Protein AF-A0AAW0LSA7-F1 (afdb_monomer_lite)

Organism: Quercus suber (NCBI:txid58331)

Structure (mmCIF, N/CA/C/O backbone):
data_AF-A0AAW0LSA7-F1
#
_entry.id   AF-A0AAW0LSA7-F1
#
loop_
_atom_site.group_PDB
_atom_site.id
_atom_site.type_symbol
_atom_site.label_atom_id
_atom_site.label_alt_id
_atom_site.label_comp_id
_atom_site.label_asym_id
_atom_site.label_entity_id
_atom_site.label_seq_id
_atom_site.pdbx_PDB_ins_code
_atom_site.Cartn_x
_atom_site.Cartn_y
_atom_site.Cartn_z
_atom_site.occupancy
_atom_site.B_iso_or_equiv
_atom_site.auth_seq_id
_atom_site.auth_comp_id
_atom_site.auth_asym_id
_atom_site.auth_atom_id
_atom_site.pdbx_PDB_model_num
ATOM 1 N N . MET A 1 1 ? 40.808 -27.060 -1.953 1.00 34.00 1 MET A N 1
ATOM 2 C CA . MET A 1 1 ? 40.322 -26.063 -2.932 1.00 34.00 1 MET A CA 1
ATOM 3 C C . MET A 1 1 ? 38.832 -25.836 -2.669 1.00 34.00 1 MET A C 1
ATOM 5 O O . MET A 1 1 ? 38.002 -26.561 -3.196 1.00 34.00 1 MET A O 1
ATOM 9 N N . LEU A 1 2 ? 38.491 -24.936 -1.737 1.00 33.25 2 LEU A N 1
ATOM 10 C CA . LEU A 1 2 ? 37.099 -24.667 -1.346 1.00 33.25 2 LEU A CA 1
ATOM 11 C C . LEU A 1 2 ? 36.416 -23.850 -2.451 1.00 33.25 2 LEU A C 1
ATOM 13 O O . LEU A 1 2 ? 36.773 -22.696 -2.687 1.00 33.25 2 LEU A O 1
ATOM 17 N N . HIS A 1 3 ? 35.471 -24.474 -3.156 1.00 39.16 3 HIS A N 1
ATOM 18 C CA . HIS A 1 3 ? 34.702 -23.843 -4.223 1.00 39.16 3 HIS A CA 1
ATOM 19 C C . HIS A 1 3 ? 33.765 -22.774 -3.645 1.00 39.16 3 HIS A C 1
ATOM 21 O O . HIS A 1 3 ? 32.940 -23.017 -2.766 1.00 39.16 3 HIS A O 1
ATOM 27 N N . VAL A 1 4 ? 33.930 -21.560 -4.154 1.00 44.94 4 VAL A N 1
ATOM 28 C CA . VAL A 1 4 ? 33.250 -20.335 -3.750 1.00 44.94 4 VAL A CA 1
ATOM 29 C C . VAL A 1 4 ? 31.800 -20.346 -4.258 1.00 44.94 4 VAL A C 1
ATOM 31 O O . VAL A 1 4 ? 31.516 -19.865 -5.349 1.00 44.94 4 VAL A O 1
ATOM 34 N N . ALA A 1 5 ? 30.856 -20.862 -3.469 1.00 45.22 5 ALA A N 1
ATOM 35 C CA . ALA A 1 5 ? 29.423 -20.865 -3.811 1.00 45.22 5 ALA A CA 1
ATOM 36 C C . ALA A 1 5 ? 28.685 -19.538 -3.496 1.00 45.22 5 ALA A C 1
ATOM 38 O O . ALA A 1 5 ? 27.466 -19.448 -3.633 1.00 45.22 5 ALA A O 1
ATOM 39 N N . GLY A 1 6 ? 29.410 -18.495 -3.069 1.00 48.34 6 GLY A N 1
ATOM 40 C CA . GLY A 1 6 ? 28.818 -17.248 -2.562 1.00 48.34 6 GLY A CA 1
ATOM 41 C C . GLY A 1 6 ? 29.010 -15.987 -3.412 1.00 48.34 6 GLY A C 1
ATOM 42 O O . GLY A 1 6 ? 28.403 -14.972 -3.091 1.00 48.34 6 GLY A O 1
ATOM 43 N N . ARG A 1 7 ? 29.837 -15.991 -4.471 1.00 52.41 7 ARG A N 1
ATOM 44 C CA . ARG A 1 7 ? 30.261 -14.729 -5.129 1.00 52.41 7 ARG A CA 1
ATOM 45 C C . ARG A 1 7 ? 29.362 -14.213 -6.260 1.00 52.41 7 ARG A C 1
ATOM 47 O O . ARG A 1 7 ? 29.505 -13.053 -6.623 1.00 52.41 7 ARG A O 1
ATOM 54 N N . ASN A 1 8 ? 28.415 -15.010 -6.768 1.00 52.88 8 ASN A N 1
ATOM 55 C CA . ASN A 1 8 ? 27.689 -14.674 -8.007 1.00 52.88 8 ASN A CA 1
ATOM 56 C C . ASN A 1 8 ? 26.152 -14.643 -7.858 1.00 52.88 8 ASN A C 1
ATOM 58 O O . ASN A 1 8 ? 25.434 -14.655 -8.862 1.00 52.88 8 ASN A O 1
ATOM 62 N N . TRP A 1 9 ? 25.617 -14.643 -6.631 1.00 53.56 9 TRP A N 1
ATOM 63 C CA . TRP A 1 9 ? 24.166 -14.567 -6.428 1.00 53.56 9 TRP A CA 1
ATOM 64 C C . TRP A 1 9 ? 23.642 -13.207 -6.888 1.00 53.56 9 TRP A C 1
ATOM 66 O O . TRP A 1 9 ? 24.053 -12.163 -6.385 1.00 53.56 9 TRP A O 1
ATOM 76 N N . GLY A 1 10 ? 22.732 -13.242 -7.860 1.00 62.75 10 GLY A N 1
ATOM 77 C CA . GLY A 1 10 ? 22.080 -12.058 -8.402 1.00 62.75 10 GLY A CA 1
ATOM 78 C C . GLY A 1 10 ? 22.758 -11.432 -9.616 1.00 62.75 10 GLY A C 1
ATOM 79 O O . GLY A 1 10 ? 22.215 -10.458 -10.101 1.00 62.75 10 GLY A O 1
ATOM 80 N N . GLN A 1 11 ? 23.875 -11.936 -10.152 1.00 68.00 11 GLN A N 1
ATOM 81 C CA . GLN A 1 11 ? 24.412 -11.415 -11.422 1.00 68.00 11 GLN A CA 1
ATOM 82 C C . GLN A 1 11 ? 23.572 -11.865 -12.628 1.00 68.00 11 GLN A C 1
ATOM 84 O O . GLN A 1 11 ? 23.087 -12.996 -12.654 1.00 68.00 11 GLN A O 1
ATOM 89 N N . VAL A 1 12 ? 23.460 -11.013 -13.654 1.00 66.56 12 VAL A N 1
ATOM 90 C CA . VAL A 1 12 ? 22.678 -11.307 -14.877 1.00 66.56 12 VAL A CA 1
ATOM 91 C C . VAL A 1 12 ? 23.109 -12.582 -15.594 1.00 66.56 12 VAL A C 1
ATOM 93 O O . VAL A 1 12 ? 22.274 -13.297 -16.141 1.00 66.56 12 VAL A O 1
ATOM 96 N N . ASN A 1 13 ? 24.395 -12.921 -15.531 1.00 67.19 13 ASN A N 1
ATOM 97 C CA . ASN A 1 13 ? 24.949 -14.093 -16.211 1.00 67.19 13 ASN A CA 1
ATOM 98 C C . ASN A 1 13 ? 24.536 -15.433 -15.567 1.00 67.19 13 ASN A C 1
ATOM 100 O O . ASN A 1 13 ? 24.912 -16.487 -16.067 1.00 67.19 13 ASN A O 1
ATOM 104 N N . ASN A 1 14 ? 23.783 -15.400 -14.461 1.00 73.00 14 ASN A N 1
ATOM 105 C CA . ASN A 1 14 ? 23.410 -16.569 -13.662 1.00 73.00 14 ASN A CA 1
ATOM 106 C C . ASN A 1 14 ? 21.907 -16.909 -13.715 1.00 73.00 14 ASN A C 1
ATOM 108 O O . ASN A 1 14 ? 21.424 -17.700 -12.899 1.00 73.00 14 ASN A O 1
ATOM 112 N N . PHE A 1 15 ? 21.136 -16.324 -14.638 1.00 78.00 15 PHE A N 1
ATOM 113 C CA . PHE A 1 15 ? 19.725 -16.684 -14.787 1.00 78.00 15 PHE A CA 1
ATOM 114 C C . PHE A 1 15 ? 19.554 -18.046 -15.468 1.00 78.00 15 PHE A C 1
ATOM 116 O O . PHE A 1 15 ? 20.181 -18.335 -16.481 1.00 78.00 15 PHE A O 1
ATOM 123 N N . ARG A 1 16 ? 18.639 -18.871 -14.937 1.00 83.62 16 ARG A N 1
ATOM 124 C CA . ARG A 1 16 ? 18.252 -20.155 -15.555 1.00 83.62 16 ARG A CA 1
ATOM 125 C C . ARG A 1 16 ? 17.525 -19.984 -16.896 1.00 83.62 16 ARG A C 1
ATOM 127 O O . ARG A 1 16 ? 17.459 -20.931 -17.668 1.00 83.62 16 ARG A O 1
ATOM 134 N N . TYR A 1 17 ? 16.969 -18.799 -17.148 1.00 86.69 17 TYR A N 1
ATOM 135 C CA . TYR A 1 17 ? 16.177 -18.469 -18.331 1.00 86.69 17 TYR A CA 1
ATOM 136 C C . TYR A 1 17 ? 16.599 -17.115 -18.903 1.00 86.69 17 TYR A C 1
ATOM 138 O O . TYR A 1 17 ? 17.179 -16.286 -18.201 1.00 86.69 17 TYR A O 1
ATOM 146 N N . ASN A 1 18 ? 16.234 -16.865 -20.162 1.00 84.75 18 ASN A N 1
ATOM 147 C CA . ASN A 1 18 ? 16.360 -15.550 -20.784 1.00 84.75 18 ASN A CA 1
ATOM 148 C C . ASN A 1 18 ? 15.251 -14.611 -20.272 1.00 84.75 18 ASN A C 1
ATOM 150 O O . ASN A 1 18 ? 14.213 -14.434 -20.912 1.00 84.75 18 ASN A O 1
ATOM 154 N N . CYS A 1 19 ? 15.442 -14.073 -19.068 1.00 85.69 19 CYS A N 1
ATOM 155 C CA . CYS A 1 19 ? 14.479 -13.199 -18.408 1.00 85.69 19 CYS A CA 1
ATOM 156 C C . CYS A 1 19 ? 14.533 -11.772 -18.971 1.00 85.69 19 CYS A C 1
ATOM 158 O O . CYS A 1 19 ? 15.602 -11.167 -19.044 1.00 85.69 19 CYS A O 1
ATOM 160 N N . ARG A 1 20 ? 13.363 -11.199 -19.276 1.00 89.88 20 ARG A N 1
ATOM 161 C CA . ARG A 1 20 ? 13.197 -9.756 -19.506 1.00 89.88 20 ARG A CA 1
ATOM 162 C C . ARG A 1 20 ? 12.486 -9.142 -18.312 1.00 89.88 20 ARG A C 1
ATOM 164 O O . ARG A 1 20 ? 11.394 -9.580 -17.960 1.00 89.88 20 ARG A O 1
ATOM 171 N N . PHE A 1 21 ? 13.099 -8.139 -17.695 1.00 91.62 21 PHE A N 1
ATOM 172 C CA . PHE A 1 21 ? 12.528 -7.472 -16.530 1.00 91.62 21 PHE A CA 1
ATOM 173 C C . PHE A 1 21 ? 11.851 -6.179 -16.957 1.00 91.62 21 PHE A C 1
ATOM 175 O O . PHE A 1 21 ? 12.471 -5.332 -17.597 1.00 91.62 21 PHE A O 1
ATOM 182 N N . ILE A 1 22 ? 10.585 -6.029 -16.582 1.00 94.31 22 ILE A N 1
ATOM 183 C CA . ILE A 1 22 ? 9.821 -4.797 -16.762 1.00 94.31 22 ILE A CA 1
ATOM 184 C C . ILE A 1 22 ? 9.507 -4.262 -15.367 1.00 94.31 22 ILE A C 1
ATOM 186 O O . ILE A 1 22 ? 8.951 -4.980 -14.536 1.00 94.31 22 ILE A O 1
ATOM 190 N N . CYS A 1 23 ? 9.889 -3.018 -15.098 1.00 94.25 23 CYS A N 1
ATOM 191 C CA . CYS A 1 23 ? 9.564 -2.305 -13.871 1.00 94.25 23 CYS A CA 1
ATOM 192 C C . CYS A 1 23 ? 8.550 -1.211 -14.191 1.00 94.25 23 CYS A C 1
ATOM 194 O O . CYS A 1 23 ? 8.872 -0.241 -14.872 1.00 94.25 23 CYS A O 1
ATOM 196 N N . VAL A 1 24 ? 7.334 -1.358 -13.672 1.00 94.50 24 VAL A N 1
ATOM 197 C CA . VAL A 1 24 ? 6.344 -0.279 -13.684 1.00 94.50 24 VAL A CA 1
ATOM 198 C C . VAL A 1 24 ? 6.731 0.703 -12.586 1.00 94.50 24 VAL A C 1
ATOM 200 O O . VAL A 1 24 ? 6.737 0.344 -11.408 1.00 94.50 24 VAL A O 1
ATOM 203 N N . ASP A 1 25 ? 7.124 1.909 -12.976 1.00 94.31 25 ASP A N 1
ATOM 204 C CA . ASP A 1 25 ? 7.606 2.945 -12.072 1.00 94.31 25 ASP A CA 1
ATOM 205 C C . ASP A 1 25 ? 6.694 4.168 -12.091 1.00 94.31 25 ASP A C 1
ATOM 207 O O . ASP A 1 25 ? 5.950 4.391 -13.037 1.00 94.31 25 ASP A O 1
ATOM 211 N N . ALA A 1 26 ? 6.745 4.958 -11.025 1.00 94.69 26 ALA A N 1
ATOM 212 C CA . ALA A 1 26 ? 6.049 6.231 -10.956 1.00 94.69 26 ALA A CA 1
ATOM 213 C C . ALA A 1 26 ? 6.811 7.230 -10.083 1.00 94.69 26 ALA A C 1
ATOM 215 O O . ALA A 1 26 ? 7.700 6.879 -9.284 1.00 94.69 26 ALA A O 1
ATOM 216 N N . SER A 1 27 ? 6.448 8.503 -10.226 1.00 95.62 27 SER A N 1
ATOM 217 C CA . SER A 1 27 ? 7.003 9.573 -9.407 1.00 95.62 27 SER A CA 1
ATOM 218 C C . SER A 1 27 ? 6.677 9.360 -7.921 1.00 95.62 27 SER A C 1
ATOM 220 O O . SER A 1 27 ? 5.593 8.915 -7.535 1.00 95.62 27 SER A O 1
ATOM 222 N N . LEU A 1 28 ? 7.644 9.674 -7.051 1.00 94.81 28 LEU A N 1
ATOM 223 C CA . LEU A 1 28 ? 7.470 9.523 -5.602 1.00 94.81 28 LEU A CA 1
ATOM 224 C C . LEU A 1 28 ? 6.297 10.343 -5.032 1.00 94.81 28 LEU A C 1
ATOM 226 O O . LEU A 1 28 ? 5.618 9.808 -4.157 1.00 94.81 28 LEU A O 1
ATOM 230 N N . PRO A 1 29 ? 6.023 11.584 -5.487 1.00 95.38 29 PRO A N 1
ATOM 231 C CA . PRO A 1 29 ? 4.859 12.336 -5.019 1.00 95.38 29 PRO A CA 1
ATOM 232 C C . PRO A 1 29 ? 3.531 11.632 -5.326 1.00 95.38 29 PRO A C 1
ATOM 234 O O . PRO A 1 29 ? 2.689 11.519 -4.436 1.00 95.38 29 PRO A O 1
ATOM 237 N N . VAL A 1 30 ? 3.375 11.088 -6.541 1.00 94.50 30 VAL A N 1
ATOM 238 C CA . VAL A 1 30 ? 2.162 10.356 -6.942 1.00 94.50 30 VAL A CA 1
ATOM 239 C C . VAL A 1 30 ? 2.008 9.070 -6.134 1.00 94.50 30 VAL A C 1
ATOM 241 O O . VAL A 1 30 ? 0.936 8.804 -5.596 1.00 94.50 30 VAL A O 1
ATOM 244 N N . LEU A 1 31 ? 3.091 8.308 -5.947 1.00 92.62 31 LEU A N 1
ATOM 245 C CA . LEU A 1 31 ? 3.067 7.105 -5.109 1.00 92.62 31 LEU A CA 1
ATOM 246 C C . LEU A 1 31 ? 2.752 7.414 -3.641 1.00 92.62 31 LEU A C 1
ATOM 248 O O . LEU A 1 31 ? 2.038 6.652 -2.995 1.00 92.62 31 LEU A O 1
ATOM 252 N N . ASP A 1 32 ? 3.265 8.518 -3.096 1.00 94.25 32 ASP A N 1
ATOM 253 C CA . ASP A 1 32 ? 2.989 8.917 -1.715 1.00 94.25 32 ASP A CA 1
ATOM 254 C C . ASP A 1 32 ? 1.516 9.273 -1.501 1.00 94.25 32 ASP A C 1
ATOM 256 O O . ASP A 1 32 ? 0.959 8.928 -0.456 1.00 94.25 32 ASP A O 1
ATOM 260 N N . GLN A 1 33 ? 0.891 9.952 -2.465 1.00 93.06 33 GLN A N 1
ATOM 261 C CA . GLN A 1 33 ? -0.539 10.252 -2.429 1.00 93.06 33 GLN A CA 1
ATOM 262 C C . GLN A 1 33 ? -1.373 8.979 -2.586 1.00 93.06 33 GLN A C 1
ATOM 264 O O . GLN A 1 33 ? -2.253 8.724 -1.763 1.00 93.06 33 GLN A O 1
ATOM 269 N N . TYR A 1 34 ? -1.034 8.145 -3.568 1.00 91.69 34 TYR A N 1
ATOM 270 C CA . TYR A 1 34 ? -1.722 6.884 -3.823 1.00 91.69 34 TYR A CA 1
ATOM 271 C C . TYR A 1 34 ? -1.666 5.938 -2.618 1.00 91.69 34 TYR A C 1
ATOM 273 O O . TYR A 1 34 ? -2.673 5.348 -2.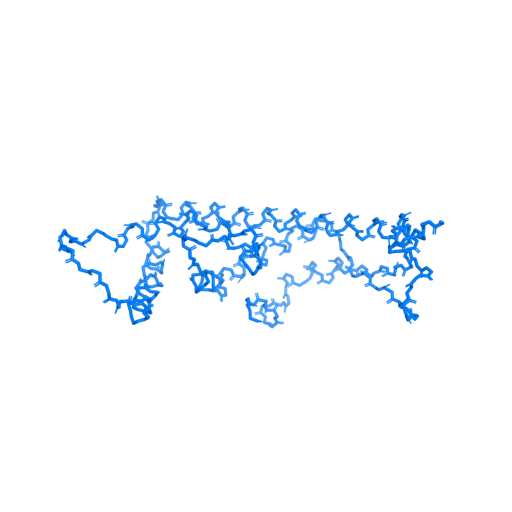247 1.00 91.69 34 TYR A O 1
ATOM 281 N N . VAL A 1 35 ? -0.516 5.822 -1.943 1.00 90.81 35 VAL A N 1
ATOM 282 C CA . VAL A 1 35 ? -0.384 4.991 -0.733 1.00 90.81 35 VAL A CA 1
ATOM 283 C C . VAL A 1 35 ? -1.311 5.465 0.383 1.00 90.81 35 VAL A C 1
ATOM 285 O O . VAL A 1 35 ? -1.897 4.629 1.065 1.00 90.81 35 VAL A O 1
ATOM 288 N N . LYS A 1 36 ? -1.451 6.782 0.587 1.00 90.69 36 LYS A N 1
ATOM 289 C CA . LYS A 1 36 ? -2.367 7.315 1.608 1.00 90.69 36 LYS A CA 1
ATOM 290 C C . LYS A 1 36 ? -3.805 6.918 1.294 1.00 90.69 36 LYS A C 1
ATOM 292 O O . LYS A 1 36 ? -4.435 6.290 2.136 1.00 90.69 36 LYS A O 1
ATOM 297 N N . GLN A 1 37 ? -4.253 7.225 0.076 1.00 90.00 37 GLN A N 1
ATOM 298 C CA . GLN A 1 37 ? -5.606 6.923 -0.391 1.00 90.00 37 GLN A CA 1
ATOM 299 C C . GLN A 1 37 ? -5.891 5.428 -0.317 1.00 90.00 37 GLN A C 1
ATOM 301 O O . GLN A 1 37 ? -6.884 5.032 0.271 1.00 90.00 37 GLN A O 1
ATOM 306 N N . ARG A 1 38 ? -4.982 4.588 -0.824 1.00 89.19 38 ARG A N 1
ATOM 307 C CA . ARG A 1 38 ? -5.143 3.132 -0.811 1.00 89.19 38 ARG A CA 1
ATOM 308 C C . ARG A 1 38 ? -5.278 2.579 0.602 1.00 89.19 38 ARG A C 1
ATOM 310 O O . ARG A 1 38 ? -6.058 1.660 0.803 1.00 89.19 38 ARG A O 1
ATOM 317 N N . VAL A 1 39 ? -4.533 3.115 1.566 1.00 88.31 39 VAL A N 1
ATOM 318 C CA . VAL A 1 39 ? -4.677 2.717 2.970 1.00 88.31 39 VAL A CA 1
ATOM 319 C C . VAL A 1 39 ? -6.051 3.104 3.513 1.00 88.31 39 VAL A C 1
ATOM 321 O O . VAL A 1 39 ? -6.684 2.261 4.133 1.00 88.31 39 VAL A O 1
ATOM 324 N N . ASP A 1 40 ? -6.521 4.326 3.266 1.00 89.44 40 ASP A N 1
ATOM 325 C CA . ASP A 1 40 ? -7.852 4.769 3.717 1.00 89.44 40 ASP A CA 1
ATOM 326 C C . ASP A 1 40 ? -8.952 3.872 3.142 1.00 89.44 40 ASP A C 1
ATOM 328 O O . ASP A 1 40 ? -9.716 3.244 3.870 1.00 89.44 40 ASP A O 1
ATOM 332 N N . CYS A 1 41 ? -8.893 3.675 1.833 1.00 87.44 41 CYS A N 1
ATOM 333 C CA . CYS A 1 41 ? -9.658 2.704 1.075 1.00 87.44 41 CYS A CA 1
ATOM 334 C C . CYS A 1 41 ? -9.614 1.281 1.677 1.00 87.44 41 CYS A C 1
ATOM 336 O O . CYS A 1 41 ? -10.633 0.598 1.719 1.00 87.44 41 CYS A O 1
ATOM 338 N N . MET A 1 42 ? -8.453 0.800 2.148 1.00 85.94 42 MET A N 1
ATOM 339 C CA . MET A 1 42 ? -8.327 -0.539 2.751 1.00 85.94 42 MET A CA 1
ATOM 340 C C . MET A 1 42 ? -9.039 -0.610 4.101 1.00 85.94 42 MET A C 1
ATOM 342 O O . MET A 1 42 ? -9.647 -1.630 4.417 1.00 85.94 42 MET A O 1
ATOM 346 N N . ILE A 1 43 ? -8.977 0.462 4.893 1.00 86.44 43 ILE A N 1
ATOM 347 C CA . ILE A 1 43 ? -9.696 0.557 6.166 1.00 86.44 43 ILE A CA 1
ATOM 348 C C . ILE A 1 43 ? -11.204 0.521 5.922 1.00 86.44 43 ILE A C 1
ATOM 350 O O . ILE A 1 43 ? -11.886 -0.290 6.542 1.00 86.44 43 ILE A O 1
ATOM 354 N N . GLU A 1 44 ? -11.698 1.318 4.973 1.00 83.50 44 GLU A N 1
ATOM 355 C CA . GLU A 1 44 ? -13.112 1.341 4.570 1.00 83.50 44 GLU A CA 1
ATOM 356 C C . GLU A 1 44 ? -13.590 -0.017 4.033 1.00 83.50 44 GLU A C 1
ATOM 358 O O . GLU A 1 44 ? -14.704 -0.444 4.323 1.00 83.50 44 GLU A O 1
ATOM 363 N N . ALA A 1 45 ? -12.729 -0.737 3.308 1.00 82.38 45 ALA A N 1
ATOM 364 C CA . ALA A 1 45 ? -13.014 -2.078 2.800 1.00 82.38 45 ALA A CA 1
ATOM 365 C C . ALA A 1 45 ? -12.981 -3.181 3.880 1.00 82.38 45 ALA A C 1
ATOM 367 O O . ALA A 1 45 ? -13.262 -4.340 3.574 1.00 82.38 45 ALA A O 1
ATOM 368 N N . GLY A 1 46 ? -12.654 -2.850 5.134 1.00 83.06 46 GLY A N 1
ATOM 369 C CA . GLY A 1 46 ? -12.705 -3.788 6.254 1.00 83.06 46 GLY A CA 1
ATOM 370 C C . GLY A 1 46 ? -11.376 -4.449 6.621 1.00 83.06 46 GLY A C 1
ATOM 371 O O . GLY A 1 46 ? -11.403 -5.488 7.278 1.00 83.06 46 GLY A O 1
ATOM 372 N N . LEU A 1 47 ? -10.224 -3.850 6.288 1.00 85.50 47 LEU A N 1
ATOM 373 C CA . LEU A 1 47 ? -8.897 -4.358 6.685 1.00 85.50 47 LEU A CA 1
ATOM 374 C C . LEU A 1 47 ? -8.805 -4.675 8.183 1.00 85.50 47 LEU A C 1
ATOM 376 O O . LEU A 1 47 ? -8.186 -5.665 8.566 1.00 85.50 47 LEU A O 1
ATOM 380 N N . LEU A 1 48 ? -9.420 -3.851 9.038 1.00 84.25 48 LEU A N 1
ATOM 381 C CA . LEU A 1 48 ? -9.422 -4.092 10.480 1.00 84.25 48 LEU A CA 1
ATOM 382 C C . LEU A 1 48 ? -9.973 -5.480 10.809 1.00 84.25 48 LEU A C 1
ATOM 384 O O . LEU A 1 48 ? -9.356 -6.189 11.596 1.00 84.25 48 LEU A O 1
ATOM 388 N N . ASN A 1 49 ? -11.062 -5.903 10.159 1.00 82.00 49 ASN A N 1
ATOM 389 C CA . ASN A 1 49 ? -11.666 -7.216 10.385 1.00 82.00 49 ASN A CA 1
ATOM 390 C C . ASN A 1 49 ? -10.674 -8.353 10.116 1.00 82.00 49 ASN A C 1
ATOM 392 O O . ASN A 1 49 ? -10.595 -9.286 10.908 1.00 82.00 49 ASN A O 1
ATOM 396 N N . GLU A 1 50 ? -9.891 -8.247 9.043 1.00 83.31 50 GLU A N 1
ATOM 397 C CA . GLU A 1 50 ? -8.866 -9.237 8.695 1.00 83.31 50 GLU A CA 1
ATOM 398 C C . GLU A 1 50 ? -7.729 -9.252 9.718 1.00 83.31 50 GLU A C 1
ATOM 400 O O . GLU A 1 50 ? -7.271 -10.315 10.139 1.00 83.31 50 GLU A O 1
ATOM 405 N N . VAL A 1 51 ? -7.295 -8.067 10.159 1.00 83.75 51 VAL A N 1
ATOM 406 C CA . VAL A 1 51 ? -6.263 -7.925 11.192 1.00 83.75 51 VAL A CA 1
ATOM 407 C C . VAL A 1 51 ? -6.732 -8.539 12.514 1.00 83.75 51 VAL A C 1
ATOM 409 O O . VAL A 1 51 ? -5.940 -9.210 13.177 1.00 83.75 51 VAL A O 1
ATOM 412 N N . PHE A 1 52 ? -8.008 -8.376 12.878 1.00 81.19 52 PHE A N 1
ATOM 413 C CA . PHE A 1 52 ? -8.603 -9.037 14.043 1.00 81.19 52 PHE A CA 1
ATOM 414 C C . PHE A 1 52 ? -8.569 -10.557 13.917 1.00 81.19 52 PHE A C 1
ATOM 416 O O . PHE A 1 52 ? -8.164 -11.229 14.863 1.00 81.19 52 PHE A O 1
ATOM 423 N N . ASP A 1 53 ? -8.9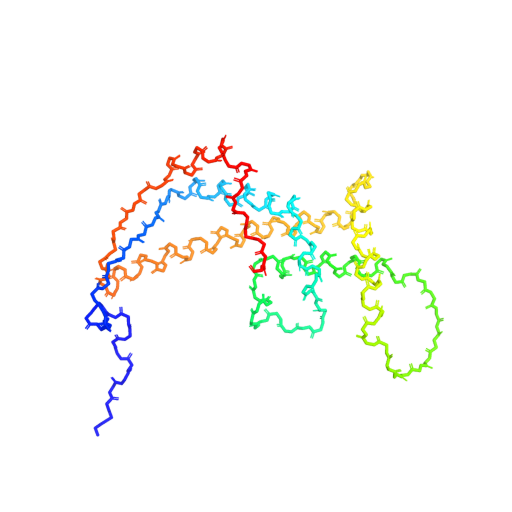38 -11.097 12.756 1.00 81.19 53 ASP A N 1
ATOM 424 C CA . ASP A 1 53 ? -9.010 -12.544 12.547 1.00 81.19 53 ASP A CA 1
ATOM 425 C C . ASP A 1 53 ? -7.626 -13.220 12.703 1.00 81.19 53 ASP A C 1
ATOM 427 O O . ASP A 1 53 ? -7.535 -14.370 13.139 1.00 81.19 53 ASP A O 1
ATOM 431 N N . ILE A 1 54 ? -6.530 -12.499 12.423 1.00 78.75 54 ILE A N 1
ATOM 432 C CA . ILE A 1 54 ? -5.152 -12.990 12.617 1.00 78.75 54 ILE A CA 1
ATOM 433 C C . ILE A 1 54 ? -4.521 -12.580 13.956 1.00 78.75 54 ILE A C 1
ATOM 435 O O . ILE A 1 54 ? -3.445 -13.091 14.310 1.00 78.75 54 ILE A O 1
ATOM 439 N N . TYR A 1 55 ? -5.133 -11.660 14.703 1.00 81.62 55 TYR A N 1
ATOM 440 C CA . TYR A 1 55 ? -4.540 -11.109 15.915 1.00 81.62 55 TYR A CA 1
ATOM 441 C C . TYR A 1 55 ? -4.400 -12.173 17.003 1.00 81.62 55 TYR A C 1
ATOM 443 O O . TYR A 1 55 ? -5.304 -12.945 17.305 1.00 81.62 55 TYR A O 1
ATOM 451 N N . ASN A 1 56 ? -3.217 -12.217 17.605 1.00 80.06 56 ASN A N 1
ATOM 452 C CA . ASN A 1 56 ? -2.956 -13.022 18.789 1.00 80.06 56 ASN A CA 1
ATOM 453 C C . ASN A 1 56 ? -1.971 -12.250 19.679 1.00 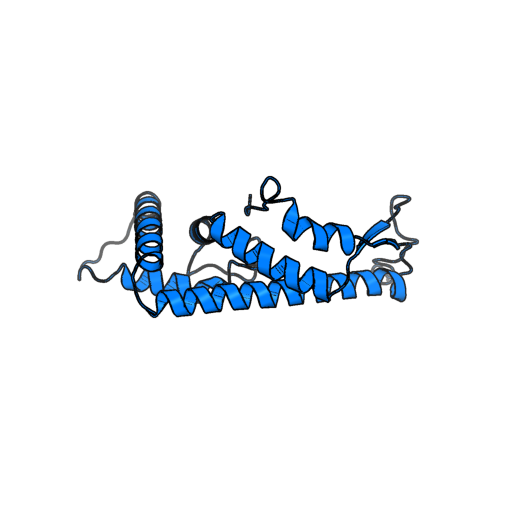80.06 56 ASN A C 1
ATOM 455 O O . ASN A 1 56 ? -0.865 -11.955 19.211 1.00 80.06 56 ASN A O 1
ATOM 459 N N . PRO A 1 57 ? -2.338 -11.916 20.929 1.00 77.44 57 PRO A N 1
ATOM 460 C CA . PRO A 1 57 ? -1.496 -11.118 21.819 1.00 77.44 57 PRO A CA 1
ATOM 461 C C . PRO A 1 57 ? -0.195 -11.829 22.223 1.00 77.44 57 PRO A C 1
ATOM 463 O O . PRO A 1 57 ? 0.785 -11.165 22.542 1.00 77.44 57 PRO A O 1
ATOM 466 N N . ASN A 1 58 ? -0.156 -13.164 22.155 1.00 78.12 58 ASN A N 1
ATOM 467 C CA . ASN A 1 58 ? 0.989 -13.986 22.561 1.00 78.12 58 ASN A CA 1
ATOM 468 C C . ASN A 1 58 ? 1.818 -14.498 21.370 1.00 78.12 58 ASN A C 1
ATOM 470 O O . ASN A 1 58 ? 2.663 -15.378 21.534 1.00 78.12 58 ASN A O 1
ATOM 474 N N . ALA A 1 59 ? 1.557 -14.012 20.153 1.00 78.81 59 ALA A N 1
ATOM 475 C CA . ALA A 1 59 ? 2.247 -14.488 18.961 1.00 78.81 59 ALA A CA 1
ATOM 476 C C . ALA A 1 59 ? 3.536 -13.713 18.656 1.00 78.81 59 ALA A C 1
ATOM 478 O O . ALA A 1 59 ? 3.652 -12.517 18.908 1.00 78.81 59 ALA A O 1
ATOM 479 N N . ASP A 1 60 ? 4.487 -14.395 18.018 1.00 80.31 60 ASP A N 1
ATOM 480 C CA . ASP A 1 60 ? 5.702 -13.774 17.498 1.00 80.31 60 ASP A CA 1
ATOM 481 C C . ASP A 1 60 ? 5.417 -13.056 16.166 1.00 80.31 60 ASP A C 1
ATOM 483 O O . ASP A 1 60 ? 5.267 -13.6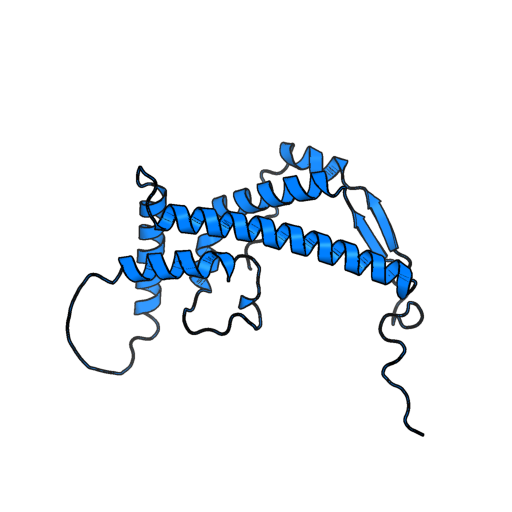78 15.110 1.00 80.31 60 ASP A O 1
ATOM 487 N N . TYR A 1 61 ? 5.372 -11.722 16.200 1.00 76.88 61 TYR A N 1
ATOM 488 C CA . TYR A 1 61 ? 5.164 -10.899 15.005 1.00 76.88 61 TYR A CA 1
ATOM 489 C C . TYR A 1 61 ? 6.419 -10.766 14.137 1.00 76.88 61 TYR A C 1
ATOM 491 O O . TYR A 1 61 ? 6.378 -10.107 13.097 1.00 76.88 61 TYR A O 1
ATOM 499 N N . THR A 1 62 ? 7.546 -11.380 14.510 1.00 80.31 62 THR A N 1
ATOM 500 C CA . THR A 1 62 ? 8.792 -11.396 13.728 1.00 80.31 62 THR A CA 1
ATOM 501 C C . THR A 1 62 ? 8.848 -12.483 12.668 1.00 80.31 62 THR A C 1
ATOM 503 O O . THR A 1 62 ? 9.859 -12.565 11.975 1.00 80.31 62 THR A O 1
ATOM 506 N N . ARG A 1 63 ? 7.791 -13.278 12.465 1.00 77.31 63 ARG A N 1
ATOM 507 C CA . ARG A 1 63 ? 7.796 -14.379 11.491 1.00 77.31 63 ARG A CA 1
ATOM 508 C C . ARG A 1 63 ? 6.489 -14.485 10.705 1.00 77.31 63 ARG A C 1
ATOM 510 O O . ARG A 1 63 ? 5.414 -14.167 11.206 1.00 77.31 63 ARG A O 1
ATOM 517 N N . GLY A 1 64 ? 6.601 -14.982 9.473 1.00 80.06 64 GLY A N 1
ATOM 518 C CA . GLY A 1 64 ? 5.464 -15.336 8.620 1.00 80.06 64 GLY A CA 1
ATOM 519 C C . GLY A 1 64 ? 4.515 -14.172 8.321 1.00 80.06 64 GLY A C 1
ATOM 520 O O . GLY A 1 64 ? 4.929 -13.014 8.260 1.00 80.06 64 GLY A O 1
ATOM 521 N N . LEU A 1 65 ? 3.227 -14.496 8.162 1.00 71.56 65 LEU A N 1
ATOM 522 C CA . LEU A 1 65 ? 2.158 -13.545 7.831 1.00 71.56 65 LEU A CA 1
ATOM 523 C C . LEU A 1 65 ? 2.031 -12.404 8.854 1.00 71.56 65 LEU A C 1
ATOM 525 O O . LEU A 1 65 ? 1.594 -11.317 8.515 1.00 71.56 65 LEU A O 1
ATOM 529 N N . ARG A 1 66 ? 2.488 -12.592 10.094 1.00 75.75 66 ARG A N 1
ATOM 530 C CA . ARG A 1 66 ? 2.425 -11.565 11.147 1.00 75.75 66 ARG A CA 1
ATOM 531 C C . ARG A 1 66 ? 3.424 -10.414 10.952 1.00 75.75 66 ARG A C 1
ATOM 533 O O . ARG A 1 66 ? 3.352 -9.414 11.661 1.00 75.75 66 ARG A O 1
ATOM 540 N N . GLN A 1 67 ? 4.347 -10.523 9.991 1.00 80.44 67 GLN A N 1
ATOM 541 C CA . GLN A 1 67 ? 5.232 -9.421 9.593 1.00 80.44 67 GLN A CA 1
ATOM 542 C C . GLN A 1 67 ? 4.566 -8.406 8.650 1.00 80.44 67 GLN A C 1
ATOM 544 O O . GLN A 1 67 ? 5.206 -7.410 8.301 1.00 80.44 67 GLN A O 1
ATOM 549 N N . VAL A 1 68 ? 3.331 -8.656 8.198 1.00 83.44 68 VAL A N 1
ATOM 550 C CA . VAL A 1 68 ? 2.642 -7.745 7.278 1.00 83.44 68 VAL A CA 1
ATOM 551 C C . VAL A 1 68 ? 2.448 -6.367 7.906 1.00 83.44 68 VAL A C 1
ATOM 553 O O . VAL A 1 68 ? 2.161 -6.222 9.097 1.00 83.44 68 VAL A O 1
ATOM 556 N N . ILE A 1 69 ? 2.613 -5.344 7.071 1.00 83.88 69 ILE A N 1
ATOM 557 C CA . ILE A 1 69 ? 2.250 -3.972 7.418 1.00 83.88 69 ILE A CA 1
ATOM 558 C C . ILE A 1 69 ? 0.733 -3.940 7.619 1.00 83.88 69 ILE A C 1
ATOM 560 O O . ILE A 1 69 ? -0.003 -4.433 6.771 1.00 83.88 69 ILE A O 1
ATOM 564 N N . GLY A 1 70 ? 0.288 -3.383 8.739 1.00 83.81 70 GLY A N 1
ATOM 565 C CA . GLY A 1 70 ? -1.105 -3.399 9.180 1.00 83.81 70 GLY A CA 1
ATOM 566 C C . GLY A 1 70 ? -1.396 -4.421 10.280 1.00 83.81 70 GLY A C 1
ATOM 567 O O . GLY A 1 70 ? -2.403 -4.292 10.952 1.00 83.81 70 GLY A O 1
ATOM 568 N N . ALA A 1 71 ? -0.522 -5.393 10.557 1.00 83.25 71 ALA A N 1
ATOM 569 C CA . ALA A 1 71 ? -0.703 -6.253 11.734 1.00 83.25 71 ALA A CA 1
ATOM 570 C C . ALA A 1 71 ? -0.104 -5.609 12.993 1.00 83.25 71 ALA A C 1
ATOM 572 O O . ALA A 1 71 ? -0.746 -5.512 14.036 1.00 83.25 71 ALA A O 1
ATOM 573 N N . ARG A 1 72 ? 1.140 -5.130 12.889 1.00 85.38 72 ARG A N 1
ATOM 574 C CA . ARG A 1 72 ? 1.876 -4.555 14.026 1.00 85.38 72 ARG A CA 1
ATOM 575 C C . ARG A 1 72 ? 1.414 -3.147 14.371 1.00 85.38 72 ARG A C 1
ATOM 577 O O . ARG A 1 72 ? 1.422 -2.751 15.528 1.00 85.38 72 ARG A O 1
ATOM 584 N N . GLU A 1 73 ? 1.030 -2.370 13.365 1.00 90.38 73 GLU A N 1
ATOM 585 C CA . GLU A 1 73 ? 0.649 -0.971 13.539 1.00 90.38 73 GLU A CA 1
ATOM 586 C C . GLU A 1 73 ? -0.599 -0.808 14.410 1.00 90.38 73 GLU A C 1
ATOM 588 O O . GLU A 1 73 ? -0.679 0.172 15.155 1.00 90.38 73 GLU A O 1
ATOM 593 N N . PHE A 1 74 ? -1.516 -1.777 14.354 1.00 88.62 74 PHE A N 1
ATOM 594 C CA . PHE A 1 74 ? -2.770 -1.771 15.104 1.00 88.62 74 PHE A CA 1
ATOM 595 C C . PHE A 1 74 ? -2.669 -2.457 16.465 1.00 88.62 74 PHE A C 1
ATOM 597 O O . PHE A 1 74 ? -3.611 -2.369 17.237 1.00 88.62 74 PHE A O 1
ATOM 604 N N . GLU A 1 75 ? -1.541 -3.075 16.824 1.00 86.81 75 GLU A N 1
ATOM 605 C CA . GLU A 1 75 ? -1.410 -3.855 18.062 1.00 86.81 75 GLU A CA 1
ATOM 606 C C . GLU A 1 75 ? -1.852 -3.087 19.319 1.00 86.81 75 GLU A C 1
ATOM 608 O O . GLU A 1 75 ? -2.559 -3.646 20.153 1.00 86.81 75 GLU A O 1
ATOM 613 N N . ASN A 1 76 ? -1.481 -1.808 19.442 1.00 87.38 76 ASN A N 1
ATOM 614 C CA . ASN A 1 76 ? -1.871 -0.983 20.590 1.00 87.38 76 ASN A CA 1
ATOM 615 C C . ASN A 1 76 ? -3.380 -0.721 20.628 1.00 87.38 76 ASN A C 1
ATOM 617 O O . ASN A 1 76 ? -3.986 -0.851 21.683 1.00 87.38 76 ASN A O 1
ATOM 621 N N . PHE A 1 77 ? -3.974 -0.390 19.477 1.00 87.69 77 PHE A N 1
ATOM 622 C CA . PHE A 1 77 ? -5.419 -0.192 19.347 1.00 87.69 77 PHE A CA 1
ATOM 623 C C . PHE A 1 77 ? -6.182 -1.471 19.702 1.00 87.69 77 PHE A C 1
ATOM 625 O O . PHE A 1 77 ? -7.148 -1.433 20.456 1.00 87.69 77 PHE A O 1
ATOM 632 N N . LEU A 1 78 ? -5.702 -2.613 19.201 1.00 84.31 78 LEU A N 1
ATOM 633 C CA . LEU A 1 78 ? -6.283 -3.917 19.489 1.00 84.31 78 LEU A CA 1
ATOM 634 C C . LEU A 1 78 ? -6.228 -4.191 20.993 1.00 84.31 78 LEU A C 1
ATOM 636 O O . LEU A 1 78 ? -7.270 -4.433 21.589 1.00 84.31 78 LEU A O 1
ATOM 640 N N . LYS A 1 79 ? -5.046 -4.097 21.618 1.00 83.62 79 LYS A N 1
ATOM 641 C CA . LYS A 1 79 ? -4.868 -4.325 23.065 1.00 83.62 79 LYS A CA 1
ATOM 642 C C . LYS A 1 79 ? -5.825 -3.492 23.911 1.00 83.62 79 LYS A C 1
ATOM 644 O O . LYS A 1 79 ? -6.414 -4.037 24.835 1.00 83.62 79 LYS A O 1
ATOM 649 N N . ASP A 1 80 ? -5.981 -2.216 23.581 1.00 80.69 80 ASP A N 1
ATOM 650 C CA . ASP A 1 80 ? -6.874 -1.301 24.292 1.00 80.69 80 ASP A CA 1
ATOM 651 C C . ASP A 1 80 ? -8.344 -1.740 24.166 1.00 80.69 80 ASP A C 1
ATOM 653 O O . ASP A 1 80 ? -9.022 -1.944 25.172 1.00 80.69 80 ASP A O 1
ATOM 657 N N . CYS A 1 81 ? -8.790 -2.069 22.946 1.00 71.81 81 CYS A N 1
ATOM 658 C CA . CYS A 1 81 ? -10.131 -2.617 22.707 1.00 71.81 81 CYS A CA 1
ATOM 659 C C . CYS A 1 81 ? -10.379 -3.951 23.441 1.00 71.81 81 CYS A C 1
ATOM 661 O O . CYS A 1 81 ? -11.499 -4.228 23.867 1.00 71.81 81 CYS A O 1
ATOM 663 N N . PHE A 1 82 ? -9.353 -4.800 23.588 1.00 68.81 82 PHE A N 1
ATOM 664 C CA . PHE A 1 82 ? -9.452 -6.065 24.332 1.00 68.81 82 PHE A CA 1
ATOM 665 C C . PHE A 1 82 ? -9.555 -5.857 25.852 1.00 68.81 82 PHE A C 1
ATOM 667 O O . PHE A 1 82 ? -10.119 -6.715 26.534 1.00 68.81 82 PHE A O 1
ATOM 674 N N . LEU A 1 83 ? -9.013 -4.760 26.390 1.00 66.00 83 LEU A N 1
ATOM 675 C CA . LEU A 1 83 ? -9.067 -4.449 27.821 1.00 66.00 83 LEU A CA 1
ATOM 676 C C . LEU A 1 83 ? -10.415 -3.840 28.224 1.00 66.00 83 LEU A C 1
ATOM 678 O O . LEU A 1 83 ? -10.949 -4.221 29.264 1.00 66.00 83 LEU A O 1
ATOM 682 N N . GLU A 1 84 ? -11.009 -2.986 27.386 1.00 55.31 84 GLU A N 1
ATOM 683 C CA . GLU A 1 84 ? -12.345 -2.416 27.638 1.00 55.31 84 GLU A CA 1
ATOM 684 C C . GLU A 1 84 ? -13.464 -3.478 27.634 1.00 55.31 84 GLU A C 1
ATOM 686 O O . GLU A 1 84 ? -14.479 -3.312 28.303 1.00 55.31 84 GLU A O 1
ATOM 691 N N . GLY A 1 85 ? -13.270 -4.614 26.953 1.00 53.25 85 GLY A N 1
ATOM 692 C CA . GLY A 1 85 ? -14.228 -5.728 26.926 1.00 53.25 85 GLY A CA 1
ATOM 693 C C . GLY A 1 85 ? -14.162 -6.702 28.113 1.00 53.25 85 GLY A C 1
ATOM 694 O O . GLY A 1 85 ? -14.884 -7.699 28.096 1.00 53.25 85 GLY A O 1
ATOM 695 N N . ARG A 1 86 ? -13.281 -6.481 29.103 1.00 50.06 86 ARG A N 1
ATOM 696 C CA . ARG A 1 86 ? -13.041 -7.405 30.236 1.00 50.06 86 ARG A CA 1
ATOM 697 C C . ARG A 1 86 ? -13.514 -6.878 31.594 1.00 50.06 86 ARG A C 1
ATOM 699 O O . ARG A 1 86 ? -13.218 -7.492 32.616 1.00 50.06 86 ARG A O 1
ATOM 706 N N . CYS A 1 87 ? -14.230 -5.762 31.626 1.00 39.31 87 CYS A N 1
ATOM 707 C CA . CYS A 1 87 ? -14.821 -5.237 32.853 1.00 39.31 87 CYS A CA 1
ATOM 708 C C . CYS A 1 87 ? -16.141 -5.953 33.172 1.00 39.31 87 CYS A C 1
ATOM 710 O O . CYS A 1 87 ? -17.159 -5.290 33.238 1.00 39.31 87 CYS A O 1
ATOM 712 N N . ASP A 1 88 ? -16.112 -7.280 33.328 1.00 43.81 88 ASP A N 1
ATOM 713 C CA . ASP A 1 88 ? -17.150 -8.052 34.018 1.00 43.81 88 ASP A CA 1
ATOM 714 C C . ASP A 1 88 ? -16.523 -9.323 34.635 1.00 43.81 88 ASP A C 1
ATOM 716 O O . ASP A 1 88 ? -15.984 -10.183 33.934 1.00 43.81 88 ASP A O 1
ATOM 720 N N . GLU A 1 89 ? -16.656 -9.390 35.962 1.00 48.53 89 GLU A N 1
ATOM 721 C CA . GLU A 1 89 ? -16.598 -10.536 36.882 1.00 48.53 89 GLU A CA 1
ATOM 722 C C . GLU A 1 89 ? -15.248 -11.114 37.370 1.00 48.53 89 GLU A C 1
ATOM 724 O O . GLU A 1 89 ? -14.343 -11.537 36.645 1.00 48.53 89 GLU A O 1
ATOM 729 N N . GLU A 1 90 ? -15.198 -11.153 38.700 1.00 51.53 90 GLU A N 1
ATOM 730 C CA . GLU A 1 90 ? -14.230 -11.733 39.617 1.00 51.53 90 GLU A CA 1
ATOM 731 C C . GLU A 1 90 ? -14.499 -13.246 39.794 1.00 51.53 90 GLU A C 1
ATOM 733 O O . GLU A 1 90 ? -15.637 -13.698 39.731 1.00 51.53 90 GLU A O 1
ATOM 738 N N . SER A 1 91 ? -13.446 -14.016 40.095 1.00 49.38 91 SER A N 1
ATOM 739 C CA . SER A 1 91 ? -13.446 -15.420 40.566 1.00 49.38 91 SER A CA 1
ATOM 740 C C . SER A 1 91 ? -13.966 -16.530 39.623 1.00 49.38 91 SER A C 1
ATOM 742 O O . SER A 1 91 ? -15.145 -16.654 39.332 1.00 49.38 91 SER A O 1
ATOM 744 N N . ASP A 1 92 ? -13.083 -17.426 39.178 1.00 34.53 92 ASP A N 1
ATOM 745 C CA . ASP A 1 92 ? -12.831 -18.715 39.847 1.00 34.53 92 ASP A CA 1
ATOM 746 C C . ASP A 1 92 ? -11.926 -19.595 38.962 1.00 34.53 92 ASP A C 1
ATOM 748 O O . ASP A 1 92 ? -11.998 -19.625 37.731 1.00 34.53 92 ASP A O 1
ATOM 752 N N . SER A 1 93 ? -11.008 -20.286 39.617 1.00 52.72 93 SER A N 1
ATOM 753 C CA . SER A 1 93 ? -10.103 -21.271 39.045 1.00 52.72 93 SER A CA 1
ATOM 754 C C . SER A 1 93 ? -10.863 -22.455 38.454 1.00 52.72 93 SER A C 1
ATOM 756 O O . SER A 1 93 ? -11.583 -23.114 39.188 1.00 52.72 93 SER A O 1
ATOM 758 N N . THR A 1 94 ? -10.649 -22.793 37.176 1.00 36.50 94 THR A N 1
ATOM 759 C CA . THR A 1 94 ? -10.589 -24.186 36.677 1.00 36.50 94 THR A CA 1
ATOM 760 C C . THR A 1 94 ? -10.023 -24.195 35.253 1.00 36.50 94 THR A C 1
ATOM 762 O O . THR A 1 94 ? -10.607 -23.657 34.311 1.00 36.50 94 THR A O 1
ATOM 765 N N . GLU A 1 95 ? -8.849 -24.807 35.107 1.00 42.72 95 GLU A N 1
ATOM 766 C CA . GLU A 1 95 ? -8.225 -25.143 33.831 1.00 42.72 95 GLU A CA 1
ATOM 767 C C . GLU A 1 95 ? -9.045 -26.182 33.051 1.00 42.72 95 GLU A C 1
ATOM 769 O O . GLU A 1 95 ? -9.616 -27.106 33.624 1.00 42.72 95 GLU A O 1
ATOM 774 N N . GLY A 1 96 ? -8.982 -26.099 31.719 1.00 40.44 96 GLY A N 1
ATOM 775 C CA . GLY A 1 96 ? -9.237 -27.245 30.845 1.00 40.44 96 GLY A CA 1
ATOM 776 C C . GLY A 1 96 ? -10.378 -27.047 29.852 1.00 40.44 96 GLY A C 1
ATOM 777 O O . GLY A 1 96 ? -11.547 -27.217 30.172 1.00 40.44 96 GLY A O 1
ATOM 778 N N . SER A 1 97 ? -10.011 -26.806 28.588 1.00 46.19 97 SER A N 1
ATOM 779 C CA . SER A 1 97 ? -10.853 -26.931 27.380 1.00 46.19 97 SER A CA 1
ATOM 780 C C . SER A 1 97 ? -11.883 -25.824 27.062 1.00 46.19 97 SER A C 1
ATOM 782 O O . SER A 1 97 ? -13.031 -26.091 26.726 1.00 46.19 97 SER A O 1
ATOM 784 N N . LEU A 1 98 ? -11.452 -24.557 27.002 1.00 38.91 98 LEU A N 1
ATOM 785 C CA . LEU A 1 98 ? -12.246 -23.445 26.433 1.00 38.91 98 LEU A CA 1
ATOM 786 C C . LEU A 1 98 ? -11.599 -22.837 25.172 1.00 38.91 98 LEU A C 1
ATOM 788 O O . LEU A 1 98 ? -11.462 -21.627 25.047 1.00 38.91 98 LEU A O 1
ATOM 792 N N . SER A 1 99 ? -11.149 -23.661 24.220 1.00 50.50 99 SER A N 1
ATOM 793 C CA . SER A 1 99 ? -10.172 -23.193 23.217 1.00 50.50 99 SER A CA 1
ATOM 794 C C . SER A 1 99 ? -10.711 -22.799 21.829 1.00 50.50 99 SER A C 1
ATOM 796 O O . SER A 1 99 ? -9.929 -22.280 21.041 1.00 50.50 99 SER A O 1
ATOM 798 N N . LEU A 1 100 ? -11.988 -23.004 21.472 1.00 36.09 100 LEU A N 1
ATOM 799 C CA . LEU A 1 100 ? -12.443 -22.662 20.101 1.00 36.09 100 LEU A CA 1
ATOM 800 C C . LEU A 1 100 ? -13.835 -22.020 19.999 1.00 36.09 100 LEU A C 1
ATOM 802 O O . LEU A 1 100 ? -14.041 -21.120 19.190 1.00 36.09 100 LEU A O 1
ATOM 806 N N . ARG A 1 101 ? -14.792 -22.408 20.854 1.00 32.16 101 ARG A N 1
ATOM 807 C CA . ARG A 1 101 ? -16.153 -21.831 20.841 1.00 32.16 101 ARG A CA 1
ATOM 808 C C . ARG A 1 101 ? -16.225 -20.435 21.480 1.00 32.16 101 ARG A C 1
ATOM 810 O O . ARG A 1 101 ? -17.062 -19.629 21.085 1.00 32.16 101 ARG A O 1
ATOM 817 N N . SER A 1 102 ? -15.331 -20.155 22.431 1.00 42.28 102 SER A N 1
ATOM 818 C CA . SER A 1 102 ? -15.231 -18.868 23.137 1.00 42.28 102 SER A CA 1
ATOM 819 C C . SER A 1 102 ? -14.602 -17.772 22.263 1.00 42.28 102 SER A C 1
ATOM 821 O O . SER A 1 102 ? -15.104 -16.653 22.215 1.00 42.28 102 SER A O 1
ATOM 823 N N . ILE A 1 103 ? -13.583 -18.127 21.468 1.00 47.81 103 ILE A N 1
ATOM 824 C CA . ILE A 1 103 ? -12.871 -17.199 20.572 1.00 47.81 103 ILE A CA 1
ATOM 825 C C . ILE A 1 103 ? -13.816 -16.632 19.505 1.00 47.81 103 ILE A C 1
ATOM 827 O O . ILE A 1 103 ? -13.851 -15.426 19.295 1.00 47.81 103 ILE A O 1
ATOM 831 N N . ASN A 1 104 ? -14.664 -17.467 18.895 1.00 48.91 104 ASN A N 1
ATOM 832 C CA . ASN A 1 104 ? -15.612 -17.006 17.874 1.00 48.91 104 ASN A CA 1
ATOM 833 C C . ASN A 1 104 ? -16.680 -16.047 18.433 1.00 48.91 104 ASN A C 1
ATOM 835 O O . ASN A 1 104 ? -17.109 -15.133 17.731 1.00 48.91 104 ASN A O 1
ATOM 839 N N . LYS A 1 105 ? -17.095 -16.227 19.696 1.00 49.09 105 LYS A N 1
ATOM 840 C CA . LYS A 1 105 ? -18.021 -15.309 20.379 1.00 49.09 105 LYS A CA 1
ATOM 841 C C . LYS A 1 105 ? -17.322 -13.996 20.753 1.00 49.09 105 LYS A C 1
ATOM 843 O O . LYS A 1 105 ? -17.903 -12.935 20.545 1.00 49.09 105 LYS A O 1
ATOM 848 N N . GLY A 1 106 ? -16.073 -14.071 21.220 1.00 54.09 106 GLY A N 1
ATOM 849 C CA . GLY A 1 106 ? -15.226 -12.908 21.505 1.00 54.09 106 GLY A CA 1
ATOM 850 C C . GLY A 1 106 ? -14.941 -12.069 20.259 1.00 54.09 106 GLY A C 1
ATOM 851 O O . GLY A 1 106 ? -15.132 -10.860 20.286 1.00 54.09 106 GLY A O 1
ATOM 852 N N . ASN A 1 107 ? -14.603 -12.706 19.137 1.00 58.50 107 ASN A N 1
ATOM 853 C CA . ASN A 1 107 ? -14.347 -12.028 17.863 1.00 58.50 107 ASN A CA 1
ATOM 854 C C . ASN A 1 107 ? -15.592 -11.306 17.324 1.00 58.50 107 ASN A C 1
ATOM 856 O O . ASN A 1 107 ? -15.473 -10.225 16.754 1.00 58.50 107 ASN A O 1
ATOM 860 N N . LYS A 1 108 ? -16.790 -11.879 17.520 1.00 60.69 108 LYS A N 1
ATOM 861 C CA . LYS A 1 108 ? -18.057 -11.246 17.128 1.00 60.69 108 LYS A CA 1
ATOM 862 C C . LYS A 1 108 ? -18.387 -10.026 17.998 1.00 60.69 108 LYS A C 1
ATOM 864 O O . LYS A 1 108 ? -18.667 -8.968 17.448 1.00 60.69 108 LYS A O 1
ATOM 869 N N . MET A 1 109 ? -18.279 -10.156 19.323 1.00 61.75 109 MET A N 1
ATOM 870 C CA . MET A 1 109 ? -18.469 -9.039 20.266 1.00 61.75 109 MET A CA 1
ATOM 871 C C . MET A 1 109 ? -17.455 -7.915 20.030 1.00 61.75 109 MET A C 1
ATOM 873 O O . MET A 1 109 ? -17.813 -6.747 20.059 1.00 61.75 109 MET A O 1
ATOM 877 N N . LEU A 1 110 ? -16.199 -8.249 19.727 1.00 64.56 110 LEU A N 1
ATOM 878 C CA . LEU A 1 110 ? -15.178 -7.258 19.386 1.00 64.56 110 LEU A CA 1
ATOM 879 C C . LEU A 1 110 ? -15.529 -6.491 18.115 1.00 64.56 110 LEU A C 1
ATOM 881 O O . LEU A 1 110 ? -15.472 -5.267 18.137 1.00 64.56 110 LEU A O 1
ATOM 885 N N . LYS A 1 111 ? -15.932 -7.185 17.040 1.00 66.81 111 LYS A N 1
ATOM 886 C CA . LYS A 1 111 ? -16.377 -6.553 15.782 1.00 66.81 111 LYS A CA 1
ATOM 887 C C . LYS A 1 111 ? -17.514 -5.557 16.019 1.00 66.81 111 LYS A C 1
ATOM 889 O O . LYS A 1 111 ? -17.464 -4.446 15.498 1.00 66.81 111 LYS A O 1
ATOM 894 N N . GLU A 1 112 ? -18.488 -5.928 16.845 1.00 64.81 112 GLU A N 1
ATOM 895 C CA . GLU A 1 112 ? -19.602 -5.055 17.230 1.00 64.81 112 GLU A CA 1
ATOM 896 C C . GLU A 1 112 ? -19.120 -3.864 18.085 1.00 64.81 112 GLU A C 1
ATOM 898 O O . GLU A 1 112 ? -19.479 -2.723 17.802 1.00 64.81 112 GLU A O 1
ATOM 903 N N . ASN A 1 113 ? -18.220 -4.088 19.046 1.00 64.94 113 ASN A N 1
ATOM 904 C CA . ASN A 1 113 ? -17.668 -3.030 19.900 1.00 64.94 113 ASN A CA 1
ATOM 905 C C . ASN A 1 113 ? -16.829 -2.009 19.122 1.00 64.94 113 ASN A C 1
ATOM 907 O O . ASN A 1 113 ? -16.940 -0.815 19.374 1.00 64.94 113 ASN A O 1
ATOM 911 N N . ILE A 1 114 ? -16.018 -2.440 18.154 1.00 69.19 114 ILE A N 1
ATOM 912 C CA . ILE A 1 114 ? -15.231 -1.522 17.312 1.00 69.19 114 ILE A CA 1
ATOM 913 C C . ILE A 1 114 ? -16.151 -0.647 16.478 1.00 69.19 114 ILE A C 1
ATOM 915 O O . ILE A 1 114 ? -15.899 0.548 16.360 1.00 69.19 114 ILE A O 1
ATOM 919 N N . GLN A 1 115 ? -17.211 -1.228 15.913 1.00 68.56 115 GLN A N 1
ATOM 920 C CA . GLN A 1 115 ? -18.187 -0.472 15.139 1.00 68.56 115 GLN A CA 1
ATOM 921 C C . GLN A 1 115 ? -18.828 0.614 16.011 1.00 68.56 115 GLN A C 1
ATOM 923 O O . GLN A 1 115 ? -18.830 1.784 15.641 1.00 68.56 115 GLN A O 1
ATOM 928 N N . VAL A 1 116 ? -19.241 0.257 17.229 1.00 69.19 116 VAL A N 1
ATOM 929 C CA . VAL A 1 116 ? -19.770 1.214 18.211 1.00 69.19 116 VAL A CA 1
ATOM 930 C C . VAL A 1 116 ? -18.733 2.280 18.580 1.00 69.19 116 VAL A C 1
ATOM 932 O O . VAL A 1 116 ? -19.058 3.467 18.604 1.00 69.19 116 VAL A O 1
ATOM 935 N N . ILE A 1 117 ? -17.473 1.899 18.816 1.00 70.00 117 ILE A N 1
ATOM 936 C CA . ILE A 1 117 ? -16.376 2.835 19.104 1.00 70.00 117 ILE A CA 1
ATOM 937 C C . ILE A 1 117 ? -16.201 3.817 17.947 1.00 70.00 117 ILE A C 1
ATOM 939 O O . ILE A 1 117 ? -16.091 5.014 18.200 1.00 70.00 117 ILE A O 1
ATOM 943 N N . LEU A 1 118 ? -16.206 3.351 16.696 1.00 69.44 118 LEU A N 1
ATOM 944 C CA . LEU A 1 118 ? -16.112 4.197 15.505 1.00 69.44 118 LEU A CA 1
ATOM 945 C C . LEU A 1 118 ? -17.283 5.184 15.411 1.00 69.44 118 LEU A C 1
ATOM 947 O O . LEU A 1 118 ? -17.053 6.365 15.132 1.00 69.44 118 LEU A O 1
ATOM 951 N N . ASP A 1 119 ? -18.493 4.741 15.745 1.00 70.06 119 ASP A N 1
ATOM 952 C CA . ASP A 1 119 ? -19.728 5.528 15.651 1.00 70.06 119 ASP A CA 1
ATOM 953 C C . ASP A 1 119 ? -19.937 6.493 16.842 1.00 70.06 119 ASP A C 1
ATOM 955 O O . ASP A 1 119 ? -20.731 7.432 16.760 1.00 70.06 119 ASP A O 1
ATOM 959 N N . THR A 1 120 ? -19.197 6.324 17.946 1.00 72.62 120 THR A N 1
ATOM 960 C CA . THR A 1 120 ? -19.337 7.148 19.164 1.00 72.62 120 THR A CA 1
ATOM 961 C C . THR A 1 120 ? -18.887 8.599 18.930 1.00 72.62 120 THR A C 1
ATOM 963 O O . THR A 1 120 ? -17.814 8.846 18.391 1.00 72.62 120 THR A O 1
ATOM 966 N N . ILE A 1 121 ? -19.648 9.606 19.363 1.00 57.00 121 ILE A N 1
ATOM 967 C CA . ILE A 1 121 ? -19.287 11.024 19.165 1.00 57.00 121 ILE A CA 1
ATOM 968 C C . ILE A 1 121 ? -18.199 11.452 20.174 1.00 57.00 121 ILE A C 1
ATOM 970 O O . ILE A 1 121 ? -18.412 11.355 21.379 1.00 57.00 121 ILE A O 1
ATOM 974 N N . GLY A 1 122 ? -17.059 11.964 19.688 1.00 65.44 122 GLY A N 1
ATOM 975 C CA . GLY A 1 122 ? -15.942 12.482 20.502 1.00 65.44 122 GLY A CA 1
ATOM 976 C C . GLY A 1 122 ? -14.609 11.745 20.299 1.00 65.44 122 GLY A C 1
ATOM 977 O O . GLY A 1 122 ? -14.587 10.611 19.823 1.00 65.44 122 GLY A O 1
ATOM 978 N N . ASP A 1 123 ? -13.492 12.394 20.651 1.00 71.38 123 ASP A N 1
ATOM 979 C CA . ASP A 1 123 ? -12.148 11.796 20.610 1.00 71.38 123 ASP A CA 1
ATOM 980 C C . ASP A 1 123 ? -11.907 10.961 21.879 1.00 71.38 123 ASP A C 1
ATOM 982 O O . ASP A 1 123 ? -11.451 11.465 22.906 1.00 71.38 123 ASP A O 1
ATOM 986 N N . ASN A 1 124 ? -12.240 9.671 21.822 1.00 80.25 124 ASN A N 1
ATOM 987 C CA . ASN A 1 124 ? -11.897 8.696 22.860 1.00 80.25 124 ASN A CA 1
ATOM 988 C C . ASN A 1 124 ? -10.508 8.070 22.600 1.00 80.25 124 ASN A C 1
ATOM 990 O O . ASN A 1 124 ? -9.968 8.147 21.492 1.00 80.25 124 ASN A O 1
ATOM 994 N N . GLN A 1 125 ? -9.911 7.452 23.627 1.00 83.12 125 GLN A N 1
ATOM 995 C CA . GLN A 1 125 ? -8.577 6.836 23.520 1.00 83.12 125 GLN A CA 1
ATOM 996 C C . GLN A 1 125 ? -8.477 5.807 22.373 1.00 83.12 125 GLN A C 1
ATOM 998 O O . GLN A 1 125 ? -7.530 5.912 21.584 1.00 83.12 125 GLN A O 1
ATOM 1003 N N . PRO A 1 126 ? -9.468 4.916 22.155 1.00 81.56 126 PRO A N 1
ATOM 1004 C CA . PRO A 1 126 ? -9.423 3.971 21.041 1.00 81.56 126 PRO A CA 1
ATOM 1005 C C . PRO A 1 126 ? -9.377 4.642 19.660 1.00 81.56 126 PRO A C 1
ATOM 1007 O O . PRO A 1 126 ? -8.615 4.207 18.796 1.00 81.56 126 PRO A O 1
ATOM 1010 N N . LYS A 1 127 ? -10.122 5.735 19.428 1.00 83.62 127 LYS A N 1
ATOM 1011 C CA . LYS A 1 127 ? -10.061 6.479 18.153 1.00 83.62 127 LYS A CA 1
ATOM 1012 C C . LYS A 1 127 ? -8.708 7.128 17.919 1.00 83.62 127 LYS A C 1
ATOM 1014 O O . LYS A 1 127 ? -8.218 7.123 16.788 1.00 83.62 127 LYS A O 1
ATOM 1019 N N . ILE A 1 128 ? -8.096 7.668 18.972 1.00 89.12 128 ILE A N 1
ATOM 1020 C CA . ILE A 1 128 ? -6.757 8.260 18.895 1.00 89.12 128 ILE A CA 1
ATOM 1021 C C . ILE A 1 128 ? -5.741 7.180 18.507 1.00 89.12 128 ILE A C 1
ATOM 1023 O O . ILE A 1 128 ? -4.985 7.366 17.550 1.00 89.12 128 ILE A O 1
ATOM 1027 N N . LEU A 1 129 ? -5.774 6.026 19.182 1.00 90.44 129 LEU A N 1
ATOM 1028 C CA . LEU A 1 129 ? -4.896 4.890 18.885 1.00 90.44 129 LEU A CA 1
ATOM 1029 C C . LEU A 1 129 ? -5.125 4.332 17.479 1.00 90.44 129 LEU A C 1
ATOM 1031 O O . LEU A 1 129 ? -4.163 3.981 16.792 1.00 90.44 129 LEU A O 1
ATOM 1035 N N . LEU A 1 130 ? -6.379 4.277 17.027 1.00 90.00 130 LEU A N 1
ATOM 1036 C CA . LEU A 1 130 ? -6.719 3.826 15.683 1.00 90.00 130 LEU A CA 1
ATOM 1037 C C . LEU A 1 130 ? -6.157 4.768 14.617 1.00 90.00 130 LEU A C 1
ATOM 1039 O O . LEU A 1 130 ? -5.518 4.322 13.663 1.00 90.00 130 LEU A O 1
ATOM 1043 N N . LYS A 1 131 ? -6.360 6.077 14.785 1.00 91.88 131 LYS A N 1
ATOM 1044 C CA . LYS A 1 131 ? -5.832 7.091 13.869 1.00 91.88 131 LYS A CA 1
ATOM 1045 C C . LYS A 1 131 ? -4.307 7.035 13.808 1.00 91.88 131 LYS A C 1
ATOM 1047 O O . LYS A 1 131 ? -3.739 7.017 12.717 1.00 91.88 131 LYS A O 1
ATOM 1052 N N . GLU A 1 132 ? -3.648 6.924 14.961 1.00 94.25 132 GLU A N 1
ATOM 1053 C CA . GLU A 1 132 ? -2.194 6.773 15.027 1.00 94.25 132 GLU A CA 1
ATOM 1054 C C . GLU A 1 132 ? -1.727 5.493 14.313 1.00 94.25 132 GLU A C 1
ATOM 1056 O O . GLU A 1 132 ? -0.753 5.516 13.557 1.00 94.25 132 GLU A O 1
ATOM 1061 N N . ALA A 1 133 ? -2.433 4.374 14.500 1.00 93.69 133 ALA A N 1
ATOM 1062 C CA . ALA A 1 133 ? -2.137 3.117 13.819 1.00 93.69 133 ALA A CA 1
ATOM 1063 C C . ALA A 1 133 ? -2.238 3.250 12.291 1.00 93.69 133 ALA A C 1
ATOM 1065 O O . ALA A 1 133 ? -1.310 2.849 11.581 1.00 93.69 133 ALA A O 1
ATOM 1066 N N . ILE A 1 134 ? -3.304 3.875 11.785 1.00 93.75 134 ILE A N 1
ATOM 1067 C CA . ILE A 1 134 ? -3.495 4.140 10.351 1.00 93.75 134 ILE A CA 1
ATOM 1068 C C . ILE A 1 134 ? -2.361 5.018 9.809 1.00 93.75 134 ILE A C 1
ATOM 1070 O O . ILE A 1 134 ? -1.759 4.695 8.780 1.00 93.75 134 ILE A O 1
ATOM 1074 N N . ASP A 1 135 ? -1.998 6.090 10.513 1.00 95.62 135 ASP A N 1
ATOM 1075 C CA . ASP A 1 135 ? -0.914 6.984 10.096 1.00 95.62 135 ASP A CA 1
ATOM 1076 C C . ASP A 1 135 ? 0.450 6.278 10.089 1.00 95.62 135 ASP A C 1
ATOM 1078 O O . ASP A 1 135 ? 1.243 6.442 9.149 1.00 95.62 135 ASP A O 1
ATOM 1082 N N . ARG A 1 136 ? 0.717 5.417 11.079 1.00 95.50 136 ARG A N 1
ATOM 1083 C CA . ARG A 1 136 ? 1.908 4.552 11.092 1.00 95.50 136 ARG A CA 1
ATOM 1084 C C . ARG A 1 136 ? 1.900 3.572 9.923 1.00 95.50 136 ARG A C 1
ATOM 1086 O O . ARG A 1 136 ? 2.945 3.395 9.290 1.00 95.50 136 ARG A O 1
ATOM 1093 N N . MET A 1 137 ? 0.747 2.999 9.578 1.00 93.44 137 MET A N 1
ATOM 1094 C CA . MET A 1 137 ? 0.607 2.088 8.440 1.00 93.44 137 MET A CA 1
ATOM 1095 C C . MET A 1 137 ? 0.903 2.802 7.116 1.00 93.44 137 MET A C 1
ATOM 1097 O O . MET A 1 137 ? 1.712 2.315 6.314 1.00 93.44 137 MET A O 1
ATOM 1101 N N . LYS A 1 138 ? 0.353 4.006 6.912 1.00 93.44 138 LYS A N 1
ATOM 1102 C CA . LYS A 1 138 ? 0.677 4.871 5.761 1.00 93.44 138 LYS A CA 1
ATOM 1103 C C . LYS A 1 138 ? 2.175 5.162 5.705 1.00 93.44 138 LYS A C 1
ATOM 1105 O O . LYS A 1 138 ? 2.815 4.998 4.662 1.00 93.44 138 LYS A O 1
ATOM 1110 N N . LEU A 1 139 ? 2.773 5.559 6.830 1.00 95.75 139 LEU A N 1
ATOM 1111 C CA . LEU A 1 139 ? 4.199 5.876 6.910 1.00 95.75 139 LEU A CA 1
ATOM 1112 C C . LEU A 1 139 ? 5.084 4.671 6.570 1.00 95.75 139 LEU A C 1
ATOM 1114 O O . LEU A 1 139 ? 6.035 4.805 5.791 1.00 95.75 139 LEU A O 1
ATOM 1118 N N . ASN A 1 140 ? 4.791 3.503 7.133 1.00 93.38 140 ASN A N 1
ATOM 1119 C CA . ASN A 1 140 ? 5.571 2.291 6.906 1.00 93.38 140 ASN A CA 1
ATOM 1120 C C . ASN A 1 140 ? 5.424 1.783 5.471 1.00 93.38 140 ASN A C 1
ATOM 1122 O O . ASN A 1 140 ? 6.434 1.410 4.866 1.00 93.38 140 ASN A O 1
ATOM 1126 N N . THR A 1 141 ? 4.237 1.899 4.876 1.00 92.31 141 THR A N 1
ATOM 1127 C CA . THR A 1 141 ? 4.009 1.580 3.459 1.00 92.31 141 THR A CA 1
ATOM 1128 C C . THR A 1 141 ? 4.831 2.492 2.547 1.00 92.31 141 THR A C 1
ATOM 1130 O O . THR A 1 141 ? 5.589 2.013 1.702 1.00 92.31 141 THR A O 1
ATOM 1133 N N . ARG A 1 142 ? 4.827 3.812 2.782 1.00 94.06 142 ARG A N 1
ATOM 1134 C CA . ARG A 1 142 ? 5.687 4.762 2.043 1.00 94.06 142 ARG A CA 1
ATOM 1135 C C . ARG A 1 142 ? 7.179 4.447 2.173 1.00 94.06 142 ARG A C 1
ATOM 1137 O O . ARG A 1 142 ? 7.952 4.613 1.220 1.00 94.06 142 ARG A O 1
ATOM 1144 N N . ARG A 1 143 ? 7.621 4.011 3.358 1.00 94.75 143 ARG A N 1
ATOM 1145 C CA . ARG A 1 143 ? 9.009 3.574 3.590 1.00 94.75 143 ARG A CA 1
ATOM 1146 C C . ARG A 1 143 ? 9.318 2.282 2.835 1.00 94.75 143 ARG A C 1
ATOM 1148 O O . ARG A 1 143 ? 10.429 2.152 2.317 1.00 94.75 143 ARG A O 1
ATOM 1155 N N . LEU A 1 144 ? 8.375 1.342 2.768 1.00 92.56 144 LEU A N 1
ATOM 1156 C CA . LEU A 1 144 ? 8.510 0.107 1.995 1.00 92.56 144 LEU A CA 1
ATOM 1157 C C . LEU A 1 144 ? 8.660 0.408 0.500 1.00 92.56 144 LEU A C 1
ATOM 1159 O O . LEU A 1 144 ? 9.633 -0.059 -0.089 1.00 92.56 144 LEU A O 1
ATOM 1163 N N . VAL A 1 145 ? 7.812 1.268 -0.070 1.00 93.06 145 VAL A N 1
ATOM 1164 C CA . VAL A 1 145 ? 7.905 1.707 -1.478 1.00 93.06 145 VAL A CA 1
ATOM 1165 C C . VAL A 1 145 ? 9.299 2.263 -1.794 1.00 93.06 145 VAL A C 1
ATOM 1167 O O . VAL A 1 145 ? 9.969 1.823 -2.728 1.00 93.06 145 VAL A O 1
ATOM 1170 N N . ARG A 1 146 ? 9.830 3.152 -0.944 1.00 94.69 146 ARG A N 1
ATOM 1171 C CA . ARG A 1 146 ? 11.200 3.687 -1.099 1.00 94.69 146 ARG A CA 1
ATOM 1172 C C . ARG A 1 146 ? 12.285 2.613 -0.991 1.00 94.69 146 ARG A C 1
ATOM 1174 O O . ARG A 1 146 ? 13.341 2.727 -1.614 1.00 94.69 146 ARG A O 1
ATOM 1181 N N . ARG A 1 147 ? 12.092 1.585 -0.157 1.00 94.44 147 ARG A N 1
ATOM 1182 C CA . ARG A 1 147 ? 13.029 0.450 -0.056 1.00 94.44 147 ARG A CA 1
ATOM 1183 C C . ARG A 1 147 ? 12.973 -0.423 -1.305 1.00 94.44 147 ARG A C 1
ATOM 1185 O O . ARG A 1 147 ? 14.035 -0.813 -1.778 1.00 94.44 147 ARG A O 1
ATOM 1192 N N . GLN A 1 148 ? 11.786 -0.688 -1.843 1.00 91.25 148 GLN A N 1
ATOM 1193 C CA . GLN A 1 148 ? 11.605 -1.433 -3.090 1.00 91.25 148 GLN A CA 1
ATOM 1194 C C . GLN A 1 148 ? 12.275 -0.704 -4.260 1.00 91.25 148 GLN A C 1
ATOM 1196 O O . GLN A 1 148 ? 13.142 -1.292 -4.901 1.00 91.25 148 GLN A O 1
ATOM 1201 N N . LYS A 1 149 ? 12.011 0.598 -4.442 1.00 92.94 149 LYS A N 1
ATOM 1202 C CA . LYS A 1 149 ? 12.647 1.411 -5.496 1.00 92.94 149 LYS A CA 1
ATOM 1203 C C . LYS A 1 149 ? 14.179 1.401 -5.390 1.00 92.94 149 LYS A C 1
ATOM 1205 O O . LYS A 1 149 ? 14.874 1.140 -6.365 1.00 92.94 149 LYS A O 1
ATOM 1210 N N . ARG A 1 150 ? 14.734 1.561 -4.177 1.00 94.25 150 ARG A N 1
ATOM 1211 C CA . ARG A 1 150 ? 16.190 1.435 -3.943 1.00 94.25 150 ARG A CA 1
ATOM 1212 C C . ARG A 1 150 ? 16.734 0.040 -4.250 1.00 94.25 150 ARG A C 1
ATOM 1214 O O . ARG A 1 150 ? 17.842 -0.067 -4.762 1.00 94.25 150 ARG A O 1
ATOM 1221 N N . ARG A 1 151 ? 16.002 -1.027 -3.915 1.00 92.06 151 ARG A N 1
ATOM 1222 C CA . ARG A 1 151 ? 16.414 -2.405 -4.229 1.00 92.06 151 ARG A CA 1
ATOM 1223 C C . ARG A 1 151 ? 16.467 -2.625 -5.739 1.00 92.06 151 ARG A C 1
ATOM 1225 O O . ARG A 1 151 ? 17.477 -3.132 -6.208 1.00 92.06 151 ARG A O 1
ATOM 1232 N N . ILE A 1 152 ? 15.451 -2.182 -6.478 1.00 92.00 152 ILE A N 1
ATOM 1233 C CA . ILE A 1 152 ? 15.403 -2.278 -7.946 1.00 92.00 152 ILE A CA 1
ATOM 1234 C C . ILE A 1 152 ? 16.573 -1.506 -8.574 1.00 92.00 152 ILE A C 1
ATOM 1236 O O . ILE A 1 152 ? 17.338 -2.080 -9.346 1.00 92.00 152 ILE A O 1
ATOM 1240 N N . ASN A 1 153 ? 16.820 -0.269 -8.133 1.00 90.94 153 ASN A N 1
ATOM 1241 C CA . ASN A 1 153 ? 17.971 0.514 -8.601 1.00 90.94 153 ASN A CA 1
ATOM 1242 C C . ASN A 1 153 ? 19.315 -0.182 -8.324 1.00 90.94 153 ASN A C 1
ATOM 1244 O O . ASN A 1 153 ? 20.243 -0.087 -9.125 1.00 90.94 153 ASN A O 1
ATOM 1248 N N . ARG A 1 154 ? 19.444 -0.906 -7.203 1.00 90.81 154 ARG A N 1
ATOM 1249 C CA . ARG A 1 154 ? 20.647 -1.699 -6.899 1.00 90.81 154 ARG A CA 1
ATOM 1250 C C . ARG A 1 154 ? 20.788 -2.921 -7.801 1.00 90.81 154 ARG A C 1
ATOM 1252 O O . ARG A 1 154 ? 21.914 -3.245 -8.156 1.00 90.81 154 ARG A O 1
ATOM 1259 N N . LEU A 1 155 ? 19.692 -3.582 -8.182 1.00 89.56 155 LEU A N 1
ATOM 1260 C CA . LEU A 1 155 ? 19.727 -4.694 -9.143 1.00 89.56 155 LEU A CA 1
ATOM 1261 C C . LEU A 1 155 ? 20.290 -4.236 -10.491 1.00 89.56 155 LEU A C 1
ATOM 1263 O O . LEU A 1 155 ? 21.147 -4.900 -11.068 1.00 89.56 155 LEU A O 1
ATOM 1267 N N . GLN A 1 156 ? 19.886 -3.055 -10.947 1.00 88.81 156 GLN A N 1
ATOM 1268 C CA . GLN A 1 156 ? 20.421 -2.484 -12.177 1.00 88.81 156 GLN A CA 1
ATOM 1269 C C . GLN A 1 156 ? 21.889 -2.054 -12.026 1.00 88.81 156 GLN A C 1
ATOM 1271 O O . GLN A 1 156 ? 22.734 -2.469 -12.811 1.00 88.81 156 GLN A O 1
ATOM 1276 N N . THR A 1 157 ? 22.215 -1.263 -10.998 1.00 88.62 157 THR A N 1
ATOM 1277 C CA . THR A 1 157 ? 23.543 -0.624 -10.876 1.00 88.62 157 THR A CA 1
ATOM 1278 C C . THR A 1 157 ? 24.652 -1.547 -10.373 1.00 88.62 157 THR A C 1
ATOM 1280 O O . THR A 1 157 ? 25.789 -1.410 -10.810 1.00 88.62 157 THR A O 1
ATOM 1283 N N . LEU A 1 158 ? 24.355 -2.481 -9.4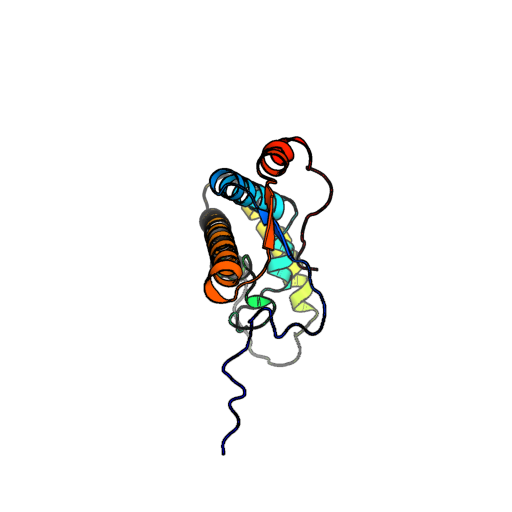63 1.00 86.44 158 LEU A N 1
ATOM 1284 C CA . LEU A 1 158 ? 25.366 -3.352 -8.842 1.00 86.44 158 LEU A CA 1
ATOM 1285 C C . LEU A 1 158 ? 25.406 -4.751 -9.450 1.00 86.44 158 LEU A C 1
ATOM 1287 O O . LEU A 1 158 ? 26.432 -5.422 -9.378 1.00 86.44 158 LEU A O 1
ATOM 1291 N N . PHE A 1 159 ? 24.285 -5.205 -10.010 1.00 84.50 159 PHE A N 1
ATOM 1292 C CA . PHE A 1 159 ? 24.147 -6.569 -10.513 1.00 84.50 159 PHE A CA 1
ATOM 1293 C C . PHE A 1 159 ? 23.952 -6.643 -12.033 1.00 84.50 159 PHE A C 1
ATOM 1295 O O . PHE A 1 159 ? 23.917 -7.746 -12.578 1.00 84.50 159 PHE A O 1
ATOM 1302 N N . GLY A 1 160 ? 23.855 -5.491 -12.710 1.00 85.25 160 GLY A N 1
ATOM 1303 C CA . GLY A 1 160 ? 23.805 -5.373 -14.167 1.00 85.25 160 GLY A CA 1
ATOM 1304 C C . GLY A 1 160 ? 22.460 -5.724 -14.800 1.00 85.25 160 GLY A C 1
ATOM 1305 O O . GLY A 1 160 ? 22.423 -5.968 -16.002 1.00 85.25 160 GLY A O 1
ATOM 1306 N N . TRP A 1 161 ? 21.370 -5.801 -14.023 1.00 89.19 161 TRP A N 1
ATOM 1307 C CA . TRP A 1 161 ? 20.063 -6.246 -14.525 1.00 89.19 161 TRP A CA 1
ATOM 1308 C C . TRP A 1 161 ? 19.556 -5.336 -15.641 1.00 89.19 161 TRP A C 1
ATOM 1310 O O . TRP A 1 161 ? 19.452 -4.123 -15.460 1.00 89.19 161 TRP A O 1
ATOM 1320 N N . ASN A 1 162 ? 19.181 -5.938 -16.774 1.00 89.50 162 ASN A N 1
ATOM 1321 C CA . ASN A 1 162 ? 18.515 -5.232 -17.861 1.00 89.50 162 ASN A CA 1
ATOM 1322 C C . ASN A 1 162 ? 17.026 -5.062 -17.524 1.00 89.50 162 ASN A C 1
ATOM 1324 O O . ASN A 1 162 ? 16.214 -5.958 -17.768 1.00 89.50 162 ASN A O 1
ATOM 1328 N N . ILE A 1 163 ? 16.702 -3.938 -16.884 1.00 92.69 163 ILE A N 1
ATOM 1329 C CA . ILE A 1 163 ? 15.351 -3.590 -16.438 1.00 92.69 163 ILE A CA 1
ATOM 1330 C C . ILE A 1 163 ? 14.798 -2.493 -17.346 1.00 92.69 163 ILE A C 1
ATOM 1332 O O . ILE A 1 163 ? 15.356 -1.399 -17.424 1.00 92.69 163 ILE A O 1
ATOM 1336 N N . HIS A 1 164 ? 13.676 -2.781 -17.997 1.00 93.94 164 HIS A N 1
ATOM 1337 C CA . HIS A 1 164 ? 12.924 -1.822 -18.794 1.00 93.94 164 HIS A CA 1
ATOM 1338 C C . HIS A 1 164 ? 11.919 -1.093 -17.903 1.00 93.94 164 HIS A C 1
ATOM 1340 O O . HIS A 1 164 ? 11.067 -1.733 -17.290 1.00 93.94 164 HIS A O 1
ATOM 1346 N N . TYR A 1 165 ? 12.011 0.233 -17.825 1.00 94.81 165 TYR A N 1
ATOM 1347 C CA . TYR A 1 165 ? 11.085 1.037 -17.030 1.00 94.81 165 TYR A CA 1
ATOM 1348 C C . TYR A 1 165 ? 9.888 1.477 -17.867 1.00 94.81 165 TYR A C 1
ATOM 1350 O O . TYR A 1 165 ? 10.046 1.921 -19.003 1.00 94.81 165 TYR A O 1
ATOM 1358 N N . VAL A 1 166 ? 8.701 1.367 -17.280 1.00 96.25 166 VAL A N 1
ATOM 1359 C CA . VAL A 1 166 ? 7.447 1.887 -17.827 1.00 96.25 166 VAL A CA 1
ATOM 1360 C C . VAL A 1 166 ? 6.915 2.907 -16.835 1.00 96.25 166 VAL A C 1
ATOM 1362 O O . VAL A 1 166 ? 6.638 2.547 -15.693 1.00 96.25 166 VAL A O 1
ATOM 1365 N N . ASP A 1 167 ? 6.799 4.165 -17.254 1.00 95.19 167 ASP A N 1
ATOM 1366 C CA . ASP A 1 167 ? 6.259 5.227 -16.407 1.00 95.19 167 ASP A CA 1
ATOM 1367 C C . ASP A 1 167 ? 4.728 5.133 -16.344 1.00 95.19 167 ASP A C 1
ATOM 1369 O O . ASP A 1 167 ? 4.033 5.285 -17.346 1.00 95.19 167 ASP A O 1
ATOM 1373 N N . ALA A 1 168 ? 4.212 4.860 -15.151 1.00 95.00 168 ALA A N 1
ATOM 1374 C CA . ALA A 1 168 ? 2.794 4.793 -14.831 1.00 95.00 168 ALA A CA 1
ATOM 1375 C C . ALA A 1 168 ? 2.332 5.988 -13.985 1.00 95.00 168 ALA A C 1
ATOM 1377 O O . ALA A 1 168 ? 1.257 5.925 -13.390 1.00 95.00 168 ALA A O 1
ATOM 1378 N N . THR A 1 169 ? 3.122 7.065 -13.902 1.00 94.50 169 THR A N 1
ATOM 1379 C CA . THR A 1 169 ? 2.794 8.252 -13.097 1.00 94.50 169 THR A CA 1
ATOM 1380 C C . THR A 1 169 ? 1.415 8.806 -13.446 1.00 94.50 169 THR A C 1
ATOM 1382 O O . THR A 1 169 ? 0.595 8.961 -12.545 1.00 94.50 169 THR A O 1
ATOM 1385 N N . GLU A 1 170 ? 1.131 9.023 -14.732 1.00 92.94 170 GLU A N 1
ATOM 1386 C CA . GLU A 1 170 ? -0.169 9.534 -15.193 1.00 92.94 170 GLU A CA 1
ATOM 1387 C C . GLU A 1 170 ? -1.305 8.529 -14.971 1.00 92.94 170 GLU A C 1
ATOM 1389 O O . GLU A 1 170 ? -2.390 8.877 -14.517 1.00 92.94 170 GLU A O 1
ATOM 1394 N N . SER A 1 171 ? -1.051 7.243 -15.212 1.00 90.06 171 SER A N 1
ATOM 1395 C CA . SER A 1 171 ? -2.054 6.204 -14.968 1.00 90.06 171 SER A CA 1
ATOM 1396 C C . SER A 1 171 ? -2.462 6.157 -13.493 1.00 90.06 171 SER A C 1
ATOM 1398 O O . SER A 1 171 ? -3.646 6.055 -13.185 1.00 90.06 171 SER A O 1
ATOM 1400 N N . ILE A 1 172 ? -1.499 6.261 -12.571 1.00 87.81 172 ILE A N 1
ATOM 1401 C CA . ILE A 1 172 ? -1.749 6.231 -11.123 1.00 87.81 172 ILE A CA 1
ATOM 1402 C C . ILE A 1 172 ? -2.364 7.548 -10.637 1.00 87.81 172 ILE A C 1
ATOM 1404 O O . ILE A 1 172 ? -3.244 7.516 -9.778 1.00 87.81 172 ILE A O 1
ATOM 1408 N N . SER A 1 173 ? -1.955 8.701 -11.178 1.00 87.44 173 SER A N 1
ATOM 1409 C CA . SER A 1 173 ? -2.559 9.990 -10.818 1.00 87.44 173 SER A CA 1
ATOM 1410 C C . SER A 1 173 ? -4.039 10.029 -11.224 1.00 87.44 173 SER A C 1
ATOM 1412 O O . SER A 1 173 ? -4.888 10.381 -10.399 1.00 87.44 173 SER A O 1
ATOM 1414 N N . CYS A 1 174 ? -4.365 9.553 -12.432 1.00 80.06 174 CYS A N 1
ATOM 1415 C CA . CYS A 1 174 ? -5.732 9.422 -12.938 1.00 80.06 174 CYS A CA 1
ATOM 1416 C C . CYS A 1 174 ? -6.535 8.301 -12.267 1.00 80.06 174 CYS A C 1
ATOM 1418 O O . CYS A 1 174 ? -7.762 8.377 -12.246 1.00 80.06 174 CYS A O 1
ATOM 1420 N N . MET A 1 175 ? -5.896 7.280 -11.680 1.00 63.59 175 MET A N 1
ATOM 1421 C CA . MET A 1 175 ? -6.610 6.243 -10.919 1.00 63.59 175 MET A CA 1
ATOM 1422 C C . MET A 1 175 ? -7.350 6.785 -9.700 1.00 63.59 175 MET A C 1
ATOM 1424 O O . MET A 1 175 ? -8.346 6.180 -9.306 1.00 63.59 175 MET A O 1
ATOM 1428 N N . SER A 1 176 ? -6.953 7.953 -9.183 1.00 53.72 176 SER A N 1
ATOM 1429 C CA . SER A 1 176 ? -7.746 8.703 -8.198 1.00 53.72 176 SER A CA 1
ATOM 1430 C C . SER A 1 176 ? -9.183 8.982 -8.681 1.00 53.72 176 SE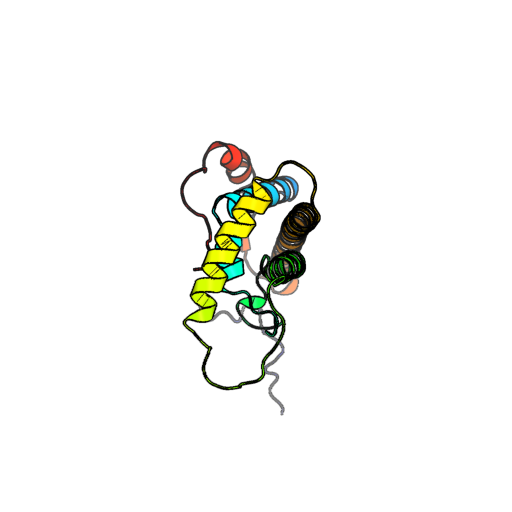R A C 1
ATOM 1432 O O . SER A 1 176 ? -10.056 9.238 -7.861 1.00 53.72 176 SER A O 1
ATOM 1434 N N . PHE A 1 177 ? -9.427 8.937 -9.998 1.00 44.16 177 PHE A N 1
ATOM 1435 C CA . PHE A 1 177 ? -10.708 9.221 -10.648 1.00 44.16 177 PHE A CA 1
ATOM 1436 C C . PHE A 1 177 ? -11.441 7.985 -11.205 1.00 44.16 177 PHE A C 1
ATOM 1438 O O . PHE A 1 177 ? -12.611 8.116 -11.552 1.00 44.16 177 PHE A O 1
ATOM 1445 N N . ILE A 1 178 ? -10.800 6.808 -11.335 1.00 41.78 178 ILE A N 1
ATOM 1446 C CA . ILE A 1 178 ? -11.363 5.699 -12.146 1.00 41.78 178 ILE A CA 1
ATOM 1447 C C . ILE A 1 178 ? -11.495 4.343 -11.424 1.00 41.78 178 ILE A C 1
ATOM 1449 O O . ILE A 1 178 ? -12.341 3.557 -11.838 1.00 41.78 178 ILE A O 1
ATOM 1453 N N . LEU A 1 179 ? -10.793 4.041 -10.323 1.00 41.03 179 LEU A N 1
ATOM 1454 C CA . LEU A 1 179 ? -10.960 2.738 -9.644 1.00 41.03 179 LEU A CA 1
ATOM 1455 C C . LEU A 1 179 ? -11.493 2.844 -8.213 1.00 41.03 179 LEU A C 1
ATOM 1457 O O . LEU A 1 179 ? -10.754 2.702 -7.244 1.00 41.03 179 LEU A O 1
ATOM 1461 N N . LEU A 1 180 ? -12.816 2.978 -8.108 1.00 39.06 180 LEU A N 1
ATOM 1462 C CA . LEU A 1 180 ? -13.583 2.594 -6.915 1.00 39.06 180 LEU A CA 1
ATOM 1463 C C . LEU A 1 180 ? -14.087 1.135 -6.993 1.00 39.06 180 LEU A C 1
ATOM 1465 O O . LEU A 1 180 ? -14.745 0.664 -6.077 1.00 39.06 180 LEU A O 1
ATOM 1469 N N . PHE A 1 181 ? -13.762 0.376 -8.047 1.00 35.91 181 PHE A N 1
ATOM 1470 C CA . PHE A 1 181 ? -14.154 -1.033 -8.153 1.00 35.91 181 PHE A CA 1
ATOM 1471 C C . PHE A 1 181 ? -13.034 -1.900 -8.728 1.00 35.91 181 PHE A C 1
ATOM 1473 O O . PHE A 1 181 ? -12.638 -1.748 -9.878 1.00 35.91 181 PHE A O 1
ATOM 1480 N N . GLY A 1 182 ? -12.579 -2.863 -7.926 1.00 38.66 182 GLY A N 1
ATOM 1481 C CA . GLY A 1 182 ? -11.902 -4.060 -8.421 1.00 38.66 182 GLY A CA 1
ATOM 1482 C C . GLY A 1 182 ? -10.381 -3.983 -8.465 1.00 38.66 182 GLY A C 1
ATOM 1483 O O . GLY A 1 182 ? -9.805 -3.849 -9.535 1.00 38.66 182 GLY A O 1
ATOM 1484 N N . LEU A 1 183 ? -9.747 -4.103 -7.295 1.00 36.31 183 LEU A N 1
ATOM 1485 C CA . LEU A 1 183 ? -8.542 -4.908 -7.002 1.00 36.31 183 LEU A CA 1
ATOM 1486 C C . LEU A 1 183 ? -7.996 -4.460 -5.637 1.00 36.31 183 LEU A C 1
ATOM 1488 O O . LEU A 1 183 ? -6.880 -3.950 -5.498 1.00 36.31 183 LEU A O 1
ATOM 1492 N N . PHE A 1 184 ? -8.821 -4.623 -4.603 1.00 36.12 184 PHE A N 1
ATOM 1493 C CA . PHE A 1 184 ? -8.300 -4.593 -3.246 1.00 36.12 184 PHE A CA 1
ATOM 1494 C C . PHE A 1 184 ? -7.525 -5.873 -3.002 1.00 36.12 184 PHE A C 1
ATOM 1496 O O . PHE A 1 184 ? -7.911 -6.936 -3.473 1.00 36.12 184 PHE A O 1
ATOM 1503 N N . CYS A 1 185 ? -6.414 -5.739 -2.291 1.00 38.34 185 CYS A N 1
ATOM 1504 C CA . CYS A 1 185 ? -5.740 -6.864 -1.677 1.00 38.34 185 CYS A CA 1
ATOM 1505 C C . CYS A 1 185 ? -6.331 -6.969 -0.267 1.00 38.34 185 CYS A C 1
ATOM 1507 O O . CYS A 1 185 ? -5.868 -6.228 0.605 1.00 38.34 185 CYS A O 1
ATOM 1509 N N . PRO A 1 186 ? -7.370 -7.790 -0.047 1.00 39.78 186 PRO A N 1
ATOM 1510 C CA . PRO A 1 186 ? -7.560 -8.416 1.246 1.00 39.78 186 PRO A CA 1
ATOM 1511 C C . PRO A 1 186 ? -6.415 -9.424 1.456 1.00 39.78 186 PRO A C 1
ATOM 1513 O O . PRO A 1 186 ? -5.794 -9.883 0.494 1.00 39.78 186 PRO A O 1
ATOM 1516 N N . ILE A 1 187 ? -6.073 -9.729 2.702 1.00 41.19 187 ILE A N 1
ATOM 1517 C CA . ILE A 1 187 ? -4.974 -10.617 3.124 1.00 41.19 187 ILE A CA 1
ATOM 1518 C C . ILE A 1 187 ? -5.312 -12.109 2.848 1.00 41.19 187 ILE A C 1
ATOM 1520 O O . ILE A 1 187 ? -4.914 -13.000 3.594 1.00 41.19 187 ILE A O 1
ATOM 1524 N N . TYR A 1 188 ? -6.013 -12.414 1.751 1.00 31.83 188 TYR A N 1
ATOM 1525 C CA . TYR A 1 188 ? -6.368 -13.779 1.339 1.00 31.83 188 TYR A CA 1
ATOM 1526 C C . TYR A 1 188 ? -5.651 -14.202 0.056 1.00 31.83 188 TYR A C 1
ATOM 1528 O O . TYR A 1 188 ? -5.718 -13.454 -0.945 1.00 31.83 188 TYR A O 1
#

pLDDT: mean 74.46, std 19.59, range [31.83, 96.25]

Sequence (188 aa):
MLHVAGRNWGQVNNFRYNCRFICVDASLPVLDQYVKQRVDCMIEAGLLNEVFDIYNPNADYTRGLRQVIGAREFENFLKDCFLEGRCDEESDSTEGSLSLRSINKGNKMLKENIQVILDTIGDNQPKILLKEAIDRMKLNTRRLVRRQKRRINRLQTLFGWNIHYVDATESISCMSFILLFGLFCPIY

Foldseek 3Di:
DDDDPDDQPLAPVPDPDPDAAEAADEDLVLVLVLLLVLLVVCVVVPLVLLLLVPDDLPDDCPDDPSVDLLNVLCNVLVVVLVVVVPPDDDDDDDDDDPPPPVSVVVSVVSVVVVVVVVVDPDDDPSNVSVVRSSVVSSVVVSVVVVVVVVVVVCSCPVRVDNYHYDYCHVVSNCCVPPDPDDDRDDVD

Radius of gyration: 22.53 Å; chains: 1; bounding box: 60×40×61 Å

Secondary structure (DSSP, 8-state):
----TTS-TT-GGG-SS---EEEEE--HHHHHHHHHHHHHHHHHTTHHHHHHHH--TTS-TTSGGGGSTTTSTTHHHHHHHHHHTT-S-------S--SSHHHHHHHHHHHHHHHHHHHSSS--HHHHHHHHHHHHHHHHHHHHHHHHHHHHHHHHHHH---EEEEE-HHHHHHHTTT-SSS------

InterPro domains:
  IPR039657 Dimethylallyltransferase [PTHR11088] (15-172)